Protein AF-A0AAV2S6E8-F1 (afdb_monomer_lite)

Sequence (184 aa):
MNEHASNPDLPPILIYPEGVCVNNTTVMQFKKGAFEIGSVIYPVAIKFDPRFGDAFWWQDAFSHYLVYMMTSWAIVCDVWYLPPMTRLPDESSIDFSSRVKSAIAHQGGMVDVPWDGFLKAKPVKEEWRKQQQSEFAKHLQEEKSSEGEGSEEEKSEEEKNVNTLNESQAIESSKDDLEDKKDK

Organism: Meganyctiphanes norvegica (NCBI:txid48144)

Secondary structure (DSSP, 8-state):
-HHHHT-TTSPPPP--TT-S---TTEEPPPPGGGG-S-SPB--EEEEE-TTT--S---GGGHHHHHHHHHH-S---EEEEEPPPB---TT--HHHHHHHHHHHHHHHHT-EE--S-GGGGTSPPPHHHHHHHHHHHHHHHHHHHHHHHHHHHHHHHHHHHHHHHHHHHHHHHHHHHHHHTTS--

Structure (mmCIF, N/CA/C/O backbone):
data_AF-A0AAV2S6E8-F1
#
_entry.id   AF-A0AAV2S6E8-F1
#
loop_
_atom_site.group_PDB
_atom_site.id
_atom_site.type_symbol
_atom_site.label_atom_id
_atom_site.label_alt_id
_atom_site.label_comp_id
_atom_site.label_asym_id
_atom_site.label_entity_id
_atom_site.label_seq_id
_atom_site.pdbx_PDB_ins_code
_atom_site.Cartn_x
_atom_site.Cartn_y
_atom_site.Cartn_z
_atom_site.occupancy
_atom_site.B_iso_or_equiv
_atom_site.auth_seq_id
_atom_site.auth_comp_id
_atom_site.auth_asym_id
_atom_site.auth_atom_id
_atom_site.pdbx_PDB_model_num
ATOM 1 N N . MET A 1 1 ? -17.656 11.558 2.214 1.00 67.50 1 MET A N 1
ATOM 2 C CA . MET A 1 1 ? -17.284 10.156 1.910 1.00 67.50 1 MET A CA 1
ATOM 3 C C . MET A 1 1 ? -18.192 9.161 2.624 1.00 67.50 1 MET A C 1
ATOM 5 O O . MET A 1 1 ? -18.723 8.308 1.935 1.00 67.50 1 MET A O 1
ATOM 9 N N . ASN A 1 2 ? -18.456 9.304 3.933 1.00 73.12 2 ASN A N 1
ATOM 10 C CA . ASN A 1 2 ? -19.434 8.461 4.650 1.00 73.12 2 ASN A CA 1
ATOM 11 C C . ASN A 1 2 ? -20.823 8.436 3.991 1.00 73.12 2 ASN A C 1
ATOM 13 O O . ASN A 1 2 ? -21.341 7.363 3.727 1.00 73.12 2 ASN A O 1
ATOM 17 N N . GLU A 1 3 ? -21.395 9.597 3.660 1.00 79.50 3 GLU A N 1
ATOM 18 C CA . GLU A 1 3 ? -22.714 9.664 3.003 1.00 79.50 3 GLU A CA 1
ATOM 19 C C . GLU A 1 3 ? -22.742 8.949 1.646 1.00 79.50 3 GLU A C 1
ATOM 21 O O . GLU A 1 3 ? -23.723 8.294 1.313 1.00 79.50 3 GLU A O 1
ATOM 26 N N . HIS A 1 4 ? -21.640 9.021 0.891 1.00 82.25 4 HIS A N 1
ATOM 27 C CA . HIS A 1 4 ? -21.516 8.321 -0.387 1.00 82.25 4 HIS A CA 1
ATOM 28 C C . HIS A 1 4 ? -21.375 6.811 -0.186 1.00 82.25 4 HIS A C 1
ATOM 30 O O . HIS A 1 4 ? -22.017 6.035 -0.877 1.00 82.25 4 HIS A O 1
ATOM 36 N N . ALA A 1 5 ? -20.559 6.393 0.784 1.00 78.44 5 ALA A N 1
ATOM 37 C CA . ALA A 1 5 ? -20.297 4.986 1.076 1.00 78.44 5 ALA A CA 1
ATOM 38 C C . ALA A 1 5 ? -21.511 4.245 1.666 1.00 78.44 5 ALA A C 1
ATOM 40 O O . ALA A 1 5 ? -21.553 3.019 1.603 1.00 78.44 5 ALA A O 1
ATOM 41 N N . SER A 1 6 ? -22.472 4.971 2.244 1.00 80.56 6 SER A N 1
ATOM 42 C CA . SER A 1 6 ? -23.714 4.407 2.786 1.00 80.56 6 SER A CA 1
ATOM 43 C C . SER A 1 6 ? -24.825 4.250 1.745 1.00 80.56 6 SER A C 1
ATOM 45 O O . SER A 1 6 ? -25.814 3.579 2.031 1.00 80.56 6 SER A O 1
ATOM 47 N N . ASN A 1 7 ? -24.705 4.874 0.569 1.00 85.88 7 ASN A N 1
ATOM 48 C CA . ASN A 1 7 ? -25.738 4.817 -0.460 1.00 85.88 7 ASN A CA 1
ATOM 49 C C . ASN A 1 7 ? -25.406 3.729 -1.504 1.00 85.88 7 ASN A C 1
ATOM 51 O O . ASN A 1 7 ? -24.440 3.894 -2.251 1.00 85.88 7 ASN A O 1
ATOM 55 N N . PRO A 1 8 ? -26.191 2.637 -1.588 1.00 83.44 8 PRO A N 1
ATOM 56 C CA . PRO A 1 8 ? -25.939 1.542 -2.526 1.00 83.44 8 PRO A CA 1
ATOM 57 C C . PRO A 1 8 ? -26.198 1.911 -3.995 1.00 83.44 8 PRO A C 1
ATOM 59 O O . PRO A 1 8 ? -25.718 1.206 -4.878 1.00 83.44 8 PRO A O 1
ATOM 62 N N . ASP A 1 9 ? -26.923 3.002 -4.264 1.00 89.19 9 ASP A N 1
ATOM 63 C CA . ASP A 1 9 ? -27.226 3.458 -5.628 1.00 89.19 9 ASP A CA 1
ATOM 64 C C . ASP A 1 9 ? -26.078 4.268 -6.250 1.00 89.19 9 ASP A C 1
ATOM 66 O O . ASP A 1 9 ? -26.092 4.585 -7.443 1.00 89.19 9 ASP A O 1
ATOM 70 N N . LEU A 1 10 ? -25.078 4.637 -5.445 1.00 87.00 10 LEU A N 1
ATOM 71 C CA . LEU A 1 10 ? -23.918 5.386 -5.905 1.00 87.00 10 LEU A CA 1
ATOM 72 C C . LEU A 1 10 ? -22.804 4.445 -6.386 1.00 87.00 10 LEU A C 1
ATOM 74 O O . LEU A 1 10 ? -22.637 3.343 -5.862 1.00 87.00 10 LEU A O 1
ATOM 78 N N . PRO A 1 11 ? -21.992 4.877 -7.367 1.00 88.56 11 PRO A N 1
ATOM 79 C CA . PRO A 1 11 ? -20.896 4.060 -7.865 1.00 88.56 11 PRO A CA 1
ATOM 80 C C . PRO A 1 11 ? -19.834 3.817 -6.778 1.00 88.56 11 PRO A C 1
ATOM 82 O O . PRO A 1 11 ? -19.585 4.704 -5.947 1.00 88.56 11 PRO A O 1
ATOM 85 N N . PRO A 1 12 ? -19.162 2.650 -6.801 1.00 87.06 12 PRO A N 1
ATOM 86 C CA . PRO A 1 12 ? -18.100 2.327 -5.857 1.00 87.06 12 PRO A CA 1
ATOM 87 C C . PRO A 1 12 ? -16.910 3.281 -6.015 1.00 87.06 12 PRO A C 1
ATOM 89 O O . PRO A 1 12 ? -16.566 3.699 -7.121 1.00 87.06 12 PRO A O 1
ATOM 92 N N . ILE A 1 13 ? -16.260 3.611 -4.898 1.00 88.50 13 ILE A N 1
ATOM 93 C CA . ILE A 1 13 ? -15.087 4.490 -4.875 1.00 88.50 13 ILE A CA 1
ATOM 94 C C . ILE A 1 13 ? -13.818 3.636 -4.856 1.00 88.50 13 ILE A C 1
ATOM 96 O O . ILE A 1 13 ? -13.656 2.782 -3.986 1.00 88.50 13 ILE A O 1
ATOM 100 N N . LEU A 1 14 ? -12.890 3.921 -5.770 1.00 90.56 14 LEU A N 1
ATOM 101 C CA . LEU A 1 14 ? -11.524 3.406 -5.723 1.00 90.56 14 LEU A CA 1
ATOM 102 C C . LEU A 1 14 ? -10.626 4.399 -4.979 1.00 90.56 14 LEU A C 1
ATOM 104 O O . LEU A 1 14 ? -10.563 5.575 -5.338 1.00 90.56 14 LEU A O 1
ATOM 108 N N . ILE A 1 15 ? -9.922 3.922 -3.954 1.00 90.75 15 ILE A N 1
ATOM 109 C CA . ILE A 1 15 ? -8.984 4.728 -3.170 1.00 90.75 15 ILE A CA 1
ATOM 110 C C . ILE A 1 15 ? -7.608 4.074 -3.120 1.00 90.75 15 ILE A C 1
ATOM 112 O O . ILE A 1 15 ? -7.493 2.856 -3.016 1.00 90.75 15 ILE A O 1
ATOM 116 N N . TYR A 1 16 ? -6.568 4.907 -3.128 1.00 91.06 16 TYR A N 1
ATOM 117 C CA . TYR A 1 16 ? -5.188 4.500 -2.874 1.00 91.06 16 TYR A CA 1
ATOM 118 C C . TYR A 1 16 ? -4.787 5.006 -1.484 1.00 91.06 16 TYR A C 1
ATOM 120 O O . TYR A 1 16 ? -4.364 6.158 -1.356 1.00 91.06 16 TYR A O 1
ATOM 128 N N . PRO A 1 17 ? -4.951 4.191 -0.425 1.00 90.06 17 PRO A N 1
ATOM 129 C CA . PRO A 1 17 ? -4.777 4.648 0.955 1.00 90.06 17 PRO A CA 1
ATOM 130 C C . PRO A 1 17 ? -3.333 5.028 1.300 1.00 90.06 17 PRO A C 1
ATOM 132 O O . PRO A 1 17 ? -3.100 5.706 2.297 1.00 90.06 17 PRO A O 1
ATOM 135 N N . GLU A 1 18 ? -2.368 4.603 0.489 1.00 87.06 18 GLU A N 1
ATOM 136 C CA . GLU A 1 18 ? -0.962 4.981 0.605 1.00 87.06 18 GLU A CA 1
ATOM 137 C C . GLU A 1 18 ? -0.717 6.458 0.245 1.00 87.06 18 GLU A C 1
ATOM 139 O O . GLU A 1 18 ? 0.100 7.141 0.863 1.00 87.06 18 GLU A O 1
ATOM 144 N N . GLY A 1 19 ? -1.456 6.973 -0.745 1.00 81.50 19 GLY A N 1
ATOM 145 C CA . GLY A 1 19 ? -1.333 8.349 -1.233 1.00 81.50 19 GLY A CA 1
ATOM 146 C C . GLY A 1 19 ? -0.046 8.652 -2.011 1.00 81.50 19 GLY A C 1
ATOM 147 O O . GLY A 1 19 ? 0.177 9.804 -2.381 1.00 81.50 19 GLY A O 1
ATOM 148 N N . VAL A 1 20 ? 0.795 7.650 -2.274 1.00 80.62 20 VAL A N 1
ATOM 149 C CA . VAL A 1 20 ? 1.995 7.765 -3.106 1.00 80.62 20 VAL A CA 1
ATOM 150 C C . VAL A 1 20 ? 2.146 6.529 -3.988 1.00 80.62 20 VAL A C 1
ATOM 152 O O . VAL A 1 20 ? 1.673 5.454 -3.640 1.00 80.62 20 VAL A O 1
ATOM 155 N N . CYS A 1 21 ? 2.830 6.676 -5.121 1.00 78.44 21 CYS A N 1
ATOM 156 C CA . CYS A 1 21 ? 3.315 5.530 -5.885 1.00 78.44 21 CYS A CA 1
ATOM 157 C C . CYS A 1 21 ? 4.675 5.119 -5.319 1.00 78.44 21 CYS A C 1
ATOM 159 O O . CYS A 1 21 ? 5.568 5.968 -5.180 1.00 78.44 21 CYS A O 1
ATOM 161 N N . VAL A 1 22 ? 4.828 3.849 -4.974 1.00 78.25 22 VAL A N 1
ATOM 162 C CA . VAL A 1 22 ? 6.088 3.250 -4.523 1.00 78.25 22 VAL A CA 1
ATOM 163 C C . VAL A 1 22 ? 6.495 2.130 -5.458 1.00 78.25 22 VAL A C 1
ATOM 165 O O . VAL A 1 22 ? 5.773 1.786 -6.389 1.00 78.25 22 VAL A O 1
ATOM 168 N N . ASN A 1 23 ? 7.695 1.612 -5.241 1.00 75.12 23 ASN A N 1
ATOM 169 C CA . ASN A 1 23 ? 8.175 0.458 -5.972 1.00 75.12 23 ASN A CA 1
ATOM 170 C C . ASN A 1 23 ? 7.324 -0.787 -5.657 1.00 75.12 23 ASN A C 1
ATOM 172 O O . ASN A 1 23 ? 6.791 -0.942 -4.561 1.00 75.12 23 ASN A O 1
ATOM 176 N N . ASN A 1 24 ? 7.25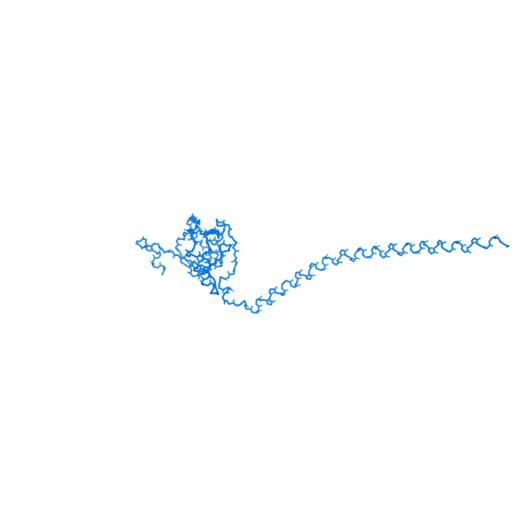6 -1.729 -6.597 1.00 82.94 24 ASN A N 1
ATOM 177 C CA . ASN A 1 24 ? 6.462 -2.964 -6.468 1.00 82.94 24 ASN A CA 1
ATOM 178 C C . ASN A 1 24 ? 7.071 -4.015 -5.522 1.00 82.94 24 ASN A C 1
ATOM 180 O O . ASN A 1 24 ? 6.873 -5.218 -5.702 1.00 82.94 24 ASN A O 1
ATOM 184 N N . THR A 1 25 ? 7.870 -3.582 -4.549 1.00 85.81 25 THR A N 1
ATOM 185 C CA . THR A 1 25 ? 8.568 -4.460 -3.603 1.00 85.81 25 THR A CA 1
ATOM 186 C C . THR A 1 25 ? 8.044 -4.308 -2.182 1.00 85.81 25 THR A C 1
ATOM 188 O O . THR A 1 25 ? 8.155 -5.248 -1.393 1.00 85.81 25 THR A O 1
ATOM 191 N N . THR A 1 26 ? 7.455 -3.158 -1.847 1.00 88.25 26 THR A N 1
ATOM 192 C CA . THR A 1 26 ? 7.039 -2.830 -0.481 1.00 88.25 26 THR A CA 1
ATOM 193 C C . THR A 1 26 ? 5.682 -2.137 -0.458 1.00 88.25 26 THR A C 1
ATOM 195 O O . THR A 1 26 ? 5.339 -1.406 -1.382 1.00 88.25 26 THR A O 1
ATOM 198 N N . VAL A 1 27 ? 4.912 -2.357 0.610 1.00 89.69 27 VAL A N 1
ATOM 199 C CA . VAL A 1 27 ? 3.642 -1.661 0.861 1.00 89.69 27 VAL A CA 1
ATOM 200 C C . VAL A 1 27 ? 3.840 -0.705 2.029 1.00 89.69 27 VAL A C 1
ATOM 202 O O . VAL A 1 27 ? 4.113 -1.143 3.152 1.00 89.69 27 VAL A O 1
ATOM 205 N N . MET A 1 28 ? 3.693 0.599 1.787 1.00 90.25 28 MET A N 1
ATOM 206 C CA . MET A 1 28 ? 3.878 1.612 2.832 1.00 90.25 28 MET A CA 1
ATOM 207 C C . MET A 1 28 ? 2.687 1.692 3.779 1.00 90.25 28 MET A C 1
ATOM 209 O O . MET A 1 28 ? 1.608 1.145 3.539 1.00 90.25 28 MET A O 1
ATOM 213 N N . GLN A 1 29 ? 2.879 2.397 4.891 1.00 90.19 29 GLN A N 1
ATOM 214 C CA . GLN A 1 29 ? 1.815 2.651 5.846 1.00 90.19 29 GLN A CA 1
ATOM 215 C C . GLN A 1 29 ? 0.621 3.362 5.193 1.00 90.19 29 GLN A C 1
ATOM 217 O O . GLN A 1 29 ? 0.748 4.415 4.566 1.00 90.19 29 GLN A O 1
ATOM 222 N N . PHE A 1 30 ? -0.568 2.803 5.402 1.00 91.88 30 PHE A N 1
ATOM 223 C CA . PHE A 1 30 ? -1.811 3.404 4.949 1.00 91.88 30 PHE A CA 1
ATOM 224 C C . PHE A 1 30 ? -2.204 4.611 5.799 1.00 91.88 30 PHE A C 1
ATOM 226 O O . PHE A 1 30 ? -2.035 4.638 7.020 1.00 91.88 30 PHE A O 1
ATOM 233 N N . LYS A 1 31 ? -2.782 5.624 5.152 1.00 88.56 31 LYS A N 1
ATOM 234 C CA . LYS A 1 31 ? -3.301 6.807 5.836 1.00 88.56 31 LYS A CA 1
ATOM 235 C C . LYS A 1 31 ? -4.606 6.456 6.552 1.00 88.56 31 LYS A C 1
ATOM 237 O O . LYS A 1 31 ? -5.578 6.036 5.927 1.00 88.56 31 LYS A O 1
ATOM 242 N N . LYS A 1 32 ? -4.645 6.712 7.865 1.00 85.88 32 LYS A N 1
ATOM 243 C CA . LYS A 1 32 ? -5.784 6.422 8.759 1.00 85.88 32 LYS A CA 1
ATOM 244 C C . LYS A 1 32 ? -7.132 6.905 8.212 1.00 85.88 32 LYS A C 1
ATOM 246 O O . LYS A 1 32 ? -8.117 6.185 8.322 1.00 85.88 32 LYS A O 1
ATOM 251 N N . GLY A 1 33 ? -7.169 8.089 7.592 1.00 84.94 33 GLY A N 1
ATOM 252 C CA . GLY A 1 33 ? -8.410 8.710 7.110 1.00 84.94 33 GLY A CA 1
ATOM 253 C C . GLY A 1 33 ? -9.201 7.865 6.103 1.00 84.94 33 GLY A C 1
ATOM 254 O O . GLY A 1 33 ? -10.419 7.986 6.042 1.00 84.94 33 GLY A O 1
ATOM 255 N N . ALA A 1 34 ? -8.545 6.962 5.365 1.00 84.12 34 ALA A N 1
ATOM 256 C CA . ALA A 1 34 ? -9.219 6.041 4.447 1.00 84.12 34 ALA A CA 1
ATOM 257 C C . ALA A 1 34 ? -10.032 4.942 5.167 1.00 84.12 34 ALA A C 1
ATOM 259 O O . ALA A 1 34 ? -10.982 4.415 4.597 1.00 84.12 34 ALA A O 1
ATOM 260 N N . PHE A 1 35 ? -9.680 4.619 6.417 1.00 88.88 35 PHE A N 1
ATOM 261 C CA . PHE A 1 35 ? -10.214 3.493 7.199 1.00 88.88 35 PHE A CA 1
ATOM 262 C C . PHE A 1 35 ? -11.069 3.933 8.401 1.00 88.88 35 PHE A C 1
ATOM 264 O O . PHE A 1 35 ? -11.467 3.116 9.231 1.00 88.88 35 PHE A O 1
ATOM 271 N N . GLU A 1 36 ? -11.354 5.231 8.531 1.00 86.12 36 GLU A N 1
ATOM 272 C CA . GLU A 1 36 ? -12.301 5.747 9.535 1.00 86.12 36 GLU A CA 1
ATOM 273 C C . GLU A 1 36 ? -13.764 5.533 9.121 1.00 86.12 36 GLU A C 1
ATOM 275 O O . GLU A 1 36 ? -14.669 5.554 9.954 1.00 86.12 36 GLU A O 1
ATOM 280 N N . ILE A 1 37 ? -13.997 5.279 7.835 1.00 80.94 37 ILE A N 1
ATOM 281 C CA . ILE A 1 37 ? -15.316 5.017 7.268 1.00 80.94 37 ILE A CA 1
ATOM 282 C C . ILE A 1 37 ? -15.698 3.581 7.631 1.00 80.94 37 ILE A C 1
ATOM 284 O O . ILE A 1 37 ? -15.046 2.635 7.200 1.00 80.94 37 ILE A O 1
ATOM 288 N N . GLY A 1 38 ? -16.762 3.401 8.414 1.00 76.38 38 GLY A N 1
ATOM 289 C CA . GLY A 1 38 ? -17.265 2.086 8.839 1.00 76.38 38 GLY A CA 1
ATOM 290 C C . GLY A 1 38 ? -17.937 1.261 7.732 1.00 76.38 38 GLY A C 1
ATOM 291 O O . GLY A 1 38 ? -18.850 0.498 8.029 1.00 76.38 38 GLY A O 1
ATOM 292 N N . SER A 1 39 ? -17.539 1.449 6.472 1.00 84.06 39 SER A N 1
ATOM 293 C CA . SER A 1 39 ? -18.072 0.718 5.319 1.00 84.06 39 SER A CA 1
ATOM 294 C C . SER A 1 39 ? -17.249 -0.544 5.029 1.00 84.06 39 SER A C 1
ATOM 296 O O . SER A 1 39 ? -16.160 -0.742 5.572 1.00 84.06 39 SER A O 1
ATOM 298 N N . VAL A 1 40 ? -17.789 -1.416 4.179 1.00 89.88 40 VAL A N 1
ATOM 299 C CA . VAL A 1 40 ? -17.119 -2.638 3.724 1.00 89.88 40 VAL A CA 1
ATOM 300 C C . VAL A 1 40 ? -16.021 -2.259 2.733 1.00 89.88 40 VAL A C 1
ATOM 302 O O . VAL A 1 40 ? -16.288 -1.600 1.729 1.00 89.88 40 VAL A O 1
ATOM 305 N N . ILE A 1 41 ? -14.788 -2.693 2.993 1.00 91.75 41 ILE A N 1
ATOM 306 C CA . ILE A 1 41 ? -13.649 -2.455 2.104 1.00 91.75 41 ILE A CA 1
ATOM 307 C C . ILE A 1 41 ? -13.359 -3.728 1.319 1.00 91.75 41 ILE A C 1
ATOM 309 O O . ILE A 1 41 ? -13.300 -4.814 1.890 1.00 91.75 41 ILE A O 1
ATOM 313 N N . TYR A 1 42 ? -13.137 -3.583 0.016 1.00 92.75 42 TYR A N 1
ATOM 314 C CA . TYR A 1 42 ? -12.697 -4.659 -0.868 1.00 92.75 42 TYR A CA 1
ATOM 315 C C . TYR A 1 42 ? -11.216 -4.444 -1.186 1.00 92.75 42 TYR A C 1
ATOM 317 O O . TYR A 1 42 ? -10.898 -3.565 -1.992 1.00 92.75 42 TYR A O 1
ATOM 325 N N . PRO A 1 43 ? -10.293 -5.172 -0.533 1.00 94.50 43 PRO A N 1
ATOM 326 C CA . PRO A 1 43 ? -8.874 -5.000 -0.785 1.00 94.50 43 PRO A CA 1
ATOM 327 C C . PRO A 1 43 ? -8.526 -5.535 -2.176 1.00 94.50 43 PRO A C 1
ATOM 329 O O . PRO A 1 43 ? -8.973 -6.612 -2.575 1.00 94.50 43 PRO A O 1
ATOM 332 N N . VAL A 1 44 ? -7.699 -4.791 -2.902 1.00 94.12 44 VAL A N 1
ATOM 333 C CA . VAL A 1 44 ? -7.166 -5.212 -4.198 1.00 94.12 44 VAL A CA 1
ATOM 334 C C . VAL A 1 44 ? -5.653 -5.121 -4.123 1.00 94.12 44 VAL A C 1
ATOM 336 O O . VAL A 1 44 ? -5.110 -4.056 -3.829 1.00 94.12 44 VAL A O 1
ATOM 339 N N . ALA A 1 45 ? -4.975 -6.239 -4.364 1.00 93.56 45 ALA A N 1
ATOM 340 C CA . ALA A 1 45 ? -3.530 -6.250 -4.524 1.00 93.56 45 ALA A CA 1
ATOM 341 C C . ALA A 1 45 ? -3.202 -6.075 -6.007 1.00 93.56 45 ALA A C 1
ATOM 343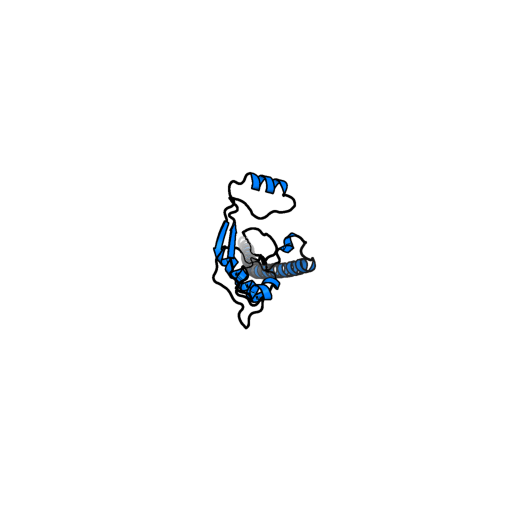 O O . ALA A 1 45 ? -3.765 -6.767 -6.853 1.00 93.56 45 ALA A O 1
ATOM 344 N N . ILE A 1 46 ? -2.305 -5.143 -6.314 1.00 91.94 46 ILE A N 1
ATOM 345 C CA . ILE A 1 46 ? -1.836 -4.876 -7.674 1.00 91.94 46 ILE A CA 1
ATOM 346 C C . ILE A 1 46 ? -0.318 -4.972 -7.646 1.00 91.94 46 ILE A C 1
ATOM 348 O O . ILE A 1 46 ? 0.320 -4.331 -6.811 1.00 91.94 46 ILE A O 1
ATOM 352 N N . LYS A 1 47 ? 0.257 -5.762 -8.549 1.00 90.88 47 LYS A N 1
ATOM 353 C CA . LYS A 1 47 ? 1.706 -5.879 -8.715 1.00 90.88 47 LYS A CA 1
ATOM 354 C C . LYS A 1 47 ? 2.062 -5.710 -10.178 1.00 90.88 47 LYS A C 1
ATOM 356 O O . LYS A 1 47 ? 1.546 -6.437 -11.019 1.00 90.88 47 LYS A O 1
ATOM 361 N N . PHE A 1 48 ? 2.953 -4.774 -10.482 1.00 89.94 48 PHE A N 1
ATOM 362 C CA . PHE A 1 48 ? 3.478 -4.642 -11.839 1.00 89.94 48 PHE A CA 1
ATOM 363 C C . PHE A 1 48 ? 4.761 -5.451 -11.994 1.00 89.94 48 PHE A C 1
ATOM 365 O O . PHE A 1 48 ? 5.589 -5.513 -11.078 1.00 89.94 48 PHE A O 1
ATOM 372 N N . ASP A 1 49 ? 4.922 -6.063 -13.163 1.00 87.88 49 ASP A N 1
ATOM 373 C CA . ASP A 1 49 ? 6.143 -6.773 -13.517 1.00 87.88 49 ASP A CA 1
ATOM 374 C C . ASP A 1 49 ? 7.207 -5.767 -13.998 1.00 87.88 49 ASP A C 1
ATOM 376 O O . ASP A 1 49 ? 7.056 -5.179 -15.078 1.00 87.88 49 ASP A O 1
ATOM 380 N N . PRO A 1 50 ? 8.312 -5.584 -13.247 1.00 82.94 50 PRO A N 1
ATOM 381 C CA . PRO A 1 50 ? 9.333 -4.589 -13.569 1.00 82.94 50 PRO A CA 1
ATOM 382 C C . PRO A 1 50 ? 10.050 -4.860 -14.900 1.00 82.94 50 PRO A C 1
ATOM 384 O O . PRO A 1 50 ? 10.735 -3.978 -15.409 1.00 82.94 50 PRO A O 1
ATOM 387 N N . ARG A 1 51 ? 9.908 -6.059 -15.486 1.00 83.50 51 ARG A N 1
ATOM 388 C CA . ARG A 1 51 ? 10.482 -6.391 -16.800 1.00 83.50 51 ARG A CA 1
ATOM 389 C C . ARG A 1 51 ? 9.777 -5.673 -17.950 1.00 83.50 51 ARG A C 1
ATOM 391 O O . ARG A 1 51 ? 10.406 -5.421 -18.973 1.00 83.50 51 ARG A O 1
ATOM 398 N N . PHE A 1 52 ? 8.487 -5.383 -17.791 1.00 80.31 52 PHE A N 1
ATOM 399 C CA . PHE A 1 52 ? 7.639 -4.765 -18.816 1.00 80.31 52 PHE A CA 1
ATOM 400 C C . PHE A 1 52 ? 7.433 -3.267 -18.561 1.00 80.31 52 PHE A C 1
ATOM 402 O O . PHE A 1 52 ? 7.219 -2.486 -19.484 1.00 80.31 52 PHE A O 1
ATOM 409 N N . GLY A 1 53 ? 7.572 -2.840 -17.312 1.00 76.06 53 GLY A N 1
ATOM 410 C CA . GLY A 1 53 ? 7.664 -1.434 -16.965 1.00 76.06 53 GLY A CA 1
ATOM 411 C C . GLY A 1 53 ? 7.552 -1.234 -15.464 1.00 76.06 53 GLY A C 1
ATOM 412 O O . GLY A 1 53 ? 6.798 -1.939 -14.795 1.00 76.06 53 GLY A O 1
ATOM 413 N N . ASP A 1 54 ? 8.289 -0.265 -14.931 1.00 74.31 54 ASP A N 1
ATOM 414 C CA . ASP A 1 54 ? 8.081 0.196 -13.563 1.00 74.31 54 ASP A CA 1
ATOM 415 C C . ASP A 1 54 ? 7.055 1.337 -13.569 1.00 74.31 54 ASP A C 1
ATOM 417 O O . ASP A 1 54 ? 7.196 2.302 -14.319 1.00 74.31 54 ASP A O 1
ATOM 421 N N . ALA A 1 55 ? 6.013 1.221 -12.745 1.00 70.88 55 ALA A N 1
ATOM 422 C CA . ALA A 1 55 ? 4.997 2.259 -12.566 1.00 70.88 55 ALA A CA 1
ATOM 423 C C . ALA A 1 55 ? 5.491 3.412 -11.668 1.00 70.88 55 ALA A C 1
ATOM 425 O O . ALA A 1 55 ? 4.792 4.410 -11.475 1.00 70.88 55 ALA A O 1
ATOM 426 N N . PHE A 1 56 ? 6.688 3.279 -11.095 1.00 75.88 56 PHE A N 1
ATOM 427 C CA . PHE A 1 56 ? 7.312 4.270 -10.237 1.00 75.88 56 PHE A CA 1
ATOM 428 C C . PHE A 1 56 ? 8.217 5.229 -11.029 1.00 75.88 56 PHE A C 1
ATOM 430 O O . PHE A 1 56 ? 9.129 4.808 -11.737 1.00 75.88 56 PHE A O 1
ATOM 437 N N . TRP A 1 57 ? 8.022 6.541 -10.849 1.00 70.69 57 TRP A N 1
ATOM 438 C CA . TRP A 1 57 ? 8.918 7.574 -11.379 1.00 70.69 57 TRP A CA 1
ATOM 439 C C . TRP A 1 57 ? 9.451 8.485 -10.265 1.00 70.69 57 TRP A C 1
ATOM 441 O O . TRP A 1 57 ? 8.727 8.887 -9.348 1.00 70.69 57 TRP A O 1
ATOM 451 N N . TRP A 1 58 ? 10.731 8.848 -10.370 1.00 69.25 58 TRP A N 1
ATOM 452 C CA . TRP A 1 58 ? 11.386 9.848 -9.526 1.00 69.25 58 TRP A CA 1
ATOM 453 C C . TRP A 1 58 ? 11.742 11.091 -10.354 1.00 69.25 58 TRP A C 1
ATOM 455 O O . TRP A 1 58 ? 12.072 10.982 -11.535 1.00 69.25 58 TRP A O 1
ATOM 465 N N . GLN A 1 59 ? 11.651 12.274 -9.739 1.00 61.69 59 GLN A N 1
ATOM 466 C CA . GLN A 1 59 ? 11.638 13.582 -10.415 1.00 61.69 59 GLN A CA 1
ATOM 467 C C . GLN A 1 59 ? 12.849 13.829 -11.335 1.00 61.69 59 GLN A C 1
ATOM 469 O O . GLN A 1 59 ? 12.689 14.397 -12.412 1.00 61.69 59 GLN A O 1
ATOM 474 N N . ASP A 1 60 ? 14.034 13.342 -10.966 1.00 66.31 60 ASP A N 1
ATOM 475 C CA . ASP A 1 60 ? 15.277 13.616 -11.704 1.00 66.31 60 ASP A CA 1
ATOM 476 C C . ASP A 1 60 ? 15.422 12.829 -13.021 1.00 66.31 60 ASP A C 1
ATOM 478 O O . ASP A 1 60 ? 16.326 13.101 -13.809 1.00 66.31 60 ASP A O 1
ATOM 482 N N . ALA A 1 61 ? 14.535 11.866 -13.293 1.00 70.31 61 ALA A N 1
ATOM 483 C CA . ALA A 1 61 ? 14.634 10.966 -14.444 1.00 70.31 61 ALA A CA 1
ATOM 484 C C . ALA A 1 61 ? 13.414 11.019 -15.380 1.00 70.31 61 ALA A C 1
ATOM 486 O O . ALA A 1 61 ? 13.183 10.078 -16.138 1.00 70.31 61 ALA A O 1
ATOM 487 N N . PHE A 1 62 ? 12.624 12.099 -15.359 1.00 80.88 62 PHE A N 1
ATOM 488 C CA . PHE A 1 62 ? 11.354 12.156 -16.097 1.00 80.88 62 PHE A CA 1
ATOM 489 C C . PHE A 1 62 ? 11.499 11.934 -17.612 1.00 80.88 62 PHE A C 1
ATOM 491 O O . PHE A 1 62 ? 10.704 11.210 -18.204 1.00 80.88 62 PHE A O 1
ATOM 498 N N . SER A 1 63 ? 12.531 12.494 -18.250 1.00 84.25 63 SER A N 1
ATOM 499 C CA . SER A 1 63 ? 12.779 12.294 -19.687 1.00 84.25 63 SER A CA 1
ATOM 500 C C . SER A 1 63 ? 13.144 10.844 -20.020 1.00 84.25 63 SER A C 1
ATOM 502 O O . SER A 1 63 ? 12.633 10.290 -20.990 1.00 84.25 63 SER A O 1
ATOM 504 N N . HIS A 1 64 ? 13.981 10.209 -19.197 1.00 81.44 64 HIS A N 1
ATOM 505 C CA . HIS A 1 64 ? 14.346 8.802 -19.350 1.00 81.44 64 HIS A CA 1
ATOM 506 C C . HIS A 1 64 ? 13.140 7.885 -19.114 1.00 81.44 64 HIS A C 1
ATOM 508 O O . HIS A 1 64 ? 12.903 6.964 -19.889 1.00 81.44 64 HIS A O 1
ATOM 514 N N . TYR A 1 65 ? 12.336 8.190 -18.093 1.00 81.75 65 TYR A N 1
ATOM 515 C CA . TYR A 1 65 ? 11.076 7.507 -17.814 1.00 81.75 65 TYR A CA 1
ATOM 516 C C . TYR A 1 65 ? 10.091 7.621 -18.986 1.00 81.75 65 TYR A C 1
ATOM 518 O O . TYR A 1 65 ? 9.511 6.620 -19.393 1.00 81.75 65 TYR A O 1
ATOM 526 N N . LEU A 1 66 ? 9.946 8.808 -19.587 1.00 85.06 66 LEU A N 1
ATOM 527 C CA . LEU A 1 66 ? 9.103 9.007 -20.769 1.00 85.06 66 LEU A CA 1
ATOM 528 C C . LEU A 1 66 ? 9.579 8.186 -21.965 1.00 85.06 66 LEU A C 1
ATOM 530 O O . LEU A 1 66 ? 8.762 7.542 -22.615 1.00 85.06 66 LEU A O 1
ATOM 534 N N . VAL A 1 67 ? 10.882 8.192 -22.262 1.00 85.06 67 VAL A N 1
ATOM 535 C CA . VAL A 1 67 ? 11.432 7.370 -23.350 1.00 85.06 67 VAL A CA 1
ATOM 536 C C . VAL A 1 67 ? 11.169 5.894 -23.070 1.00 85.06 67 VAL A C 1
ATOM 538 O O . VAL A 1 67 ? 10.670 5.2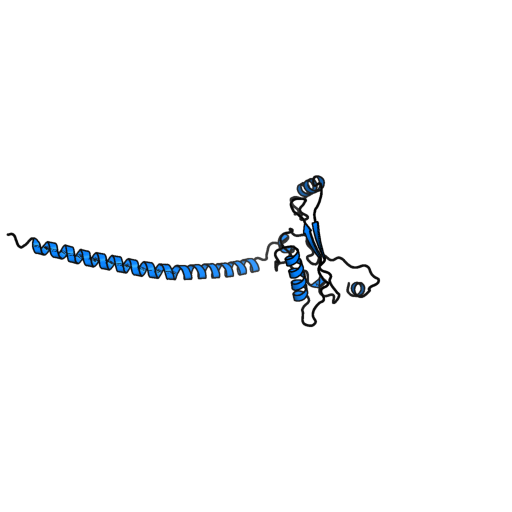11 -23.954 1.00 85.06 67 VAL A O 1
ATOM 541 N N . TYR A 1 68 ? 11.407 5.430 -21.842 1.00 81.25 68 TYR A N 1
ATOM 542 C CA . TYR A 1 68 ? 11.153 4.052 -21.423 1.00 81.25 68 TYR A CA 1
ATOM 543 C C . TYR A 1 68 ? 9.671 3.654 -21.532 1.00 81.25 68 TYR A C 1
ATOM 545 O O . TYR A 1 68 ? 9.358 2.563 -21.995 1.00 81.25 68 TYR A O 1
ATOM 553 N N . MET A 1 69 ? 8.743 4.551 -21.185 1.00 82.31 69 MET A N 1
ATOM 554 C CA . MET A 1 69 ? 7.307 4.333 -21.379 1.00 82.31 69 MET A CA 1
ATOM 555 C C . MET A 1 69 ? 6.901 4.315 -22.856 1.00 82.31 69 MET A C 1
ATOM 557 O O . MET A 1 69 ? 6.082 3.491 -23.245 1.00 82.31 69 MET A O 1
ATOM 561 N N . MET A 1 70 ? 7.454 5.209 -23.682 1.00 86.25 70 MET A N 1
ATOM 562 C CA . MET A 1 70 ? 7.145 5.267 -25.116 1.00 86.25 70 MET A CA 1
ATOM 563 C C . MET A 1 70 ? 7.730 4.084 -25.895 1.00 86.25 70 MET A C 1
ATOM 565 O O . MET A 1 70 ? 7.179 3.708 -26.927 1.00 86.25 70 MET A O 1
ATOM 569 N N . THR A 1 71 ? 8.848 3.517 -25.434 1.00 85.00 71 THR A N 1
ATOM 570 C CA . THR A 1 71 ? 9.482 2.343 -26.049 1.00 85.00 71 THR A CA 1
ATOM 571 C C . THR A 1 71 ? 9.029 1.023 -25.432 1.00 85.00 71 THR A C 1
ATOM 573 O O . THR A 1 71 ? 9.312 -0.030 -26.006 1.00 85.00 71 THR A O 1
ATOM 576 N N . SER A 1 72 ? 8.319 1.050 -24.300 1.00 82.81 72 SER A N 1
ATOM 577 C CA . SER A 1 72 ? 7.724 -0.154 -23.731 1.00 82.81 72 SER A CA 1
ATOM 578 C C . SER A 1 72 ? 6.506 -0.590 -24.545 1.00 82.81 72 SER A C 1
ATOM 580 O O . SER A 1 72 ? 5.584 0.180 -24.808 1.00 82.81 72 SER A O 1
ATOM 582 N N . TRP A 1 73 ? 6.504 -1.857 -24.953 1.00 83.19 73 TRP A N 1
ATOM 583 C CA . TRP A 1 73 ? 5.427 -2.449 -25.746 1.00 83.19 73 TRP A CA 1
ATOM 584 C C . TRP A 1 73 ? 4.181 -2.776 -24.907 1.00 83.19 73 TRP A C 1
ATOM 586 O O . TRP A 1 73 ? 3.064 -2.763 -25.425 1.00 83.19 73 TRP A O 1
ATOM 596 N N . ALA A 1 74 ? 4.345 -3.064 -23.616 1.00 87.25 74 ALA A N 1
ATOM 597 C CA . ALA A 1 74 ? 3.245 -3.417 -22.729 1.00 87.25 74 ALA A CA 1
ATOM 598 C C . ALA A 1 74 ? 3.616 -3.141 -21.273 1.00 87.25 74 ALA A C 1
ATOM 600 O O . ALA A 1 74 ? 4.770 -3.284 -20.894 1.00 87.25 74 ALA A O 1
ATOM 601 N N . ILE A 1 75 ? 2.618 -2.830 -20.446 1.00 85.88 75 ILE A N 1
ATOM 602 C CA . ILE A 1 75 ? 2.740 -2.838 -18.986 1.00 85.88 75 ILE A CA 1
ATOM 603 C C . ILE A 1 75 ? 1.905 -4.011 -18.489 1.00 85.88 75 ILE A C 1
ATOM 605 O O . ILE A 1 75 ? 0.694 -4.050 -18.708 1.00 85.88 75 ILE A O 1
ATOM 609 N N . VAL A 1 76 ? 2.558 -4.977 -17.848 1.00 89.12 76 VAL A N 1
ATOM 610 C CA . VAL A 1 76 ? 1.897 -6.162 -17.294 1.00 89.12 76 VAL A CA 1
ATOM 611 C C . VAL A 1 76 ? 1.665 -5.927 -15.807 1.00 89.12 76 VAL A C 1
ATOM 613 O O . VAL A 1 76 ? 2.616 -5.670 -15.065 1.00 89.12 76 VAL A O 1
ATOM 616 N N . CYS A 1 77 ? 0.404 -6.004 -15.377 1.00 91.38 77 CYS A N 1
ATOM 617 C CA . CYS A 1 77 ? 0.048 -5.981 -13.965 1.00 91.38 77 CYS A CA 1
ATOM 618 C C . CYS A 1 77 ? -0.799 -7.193 -13.589 1.00 91.38 77 CYS A C 1
ATOM 620 O O . CYS A 1 77 ? -1.788 -7.510 -14.254 1.00 91.38 77 CYS A O 1
ATOM 622 N N . ASP A 1 78 ? -0.436 -7.813 -12.477 1.00 92.31 78 ASP A N 1
ATOM 623 C CA . ASP A 1 78 ? -1.230 -8.837 -11.827 1.00 92.31 78 ASP A CA 1
ATOM 624 C C . ASP A 1 78 ? -2.154 -8.167 -10.807 1.00 92.31 78 ASP A C 1
ATOM 626 O O . ASP A 1 78 ? -1.713 -7.374 -9.968 1.00 92.31 78 ASP A O 1
ATOM 630 N N . VAL A 1 79 ? -3.451 -8.465 -10.903 1.00 94.19 79 VAL A N 1
ATOM 631 C CA . VAL A 1 79 ? -4.491 -7.896 -10.039 1.00 94.19 79 VAL A CA 1
ATOM 632 C C . VAL A 1 79 ? -5.198 -9.023 -9.303 1.00 94.19 79 VAL A C 1
ATOM 634 O O . VAL A 1 79 ? -5.778 -9.915 -9.923 1.00 94.19 79 VAL A O 1
ATOM 637 N N . TRP A 1 80 ? -5.195 -8.956 -7.975 1.00 95.31 80 TRP A N 1
ATOM 638 C CA . TRP A 1 80 ? -5.906 -9.894 -7.114 1.00 95.31 80 TRP A CA 1
ATOM 639 C C . TRP A 1 80 ? -7.001 -9.174 -6.342 1.00 95.31 80 TRP A C 1
ATOM 641 O O . TRP A 1 80 ? -6.738 -8.224 -5.604 1.00 95.31 80 TRP A O 1
ATOM 651 N N . TYR A 1 81 ? -8.226 -9.675 -6.472 1.00 95.00 81 TYR A N 1
ATOM 652 C CA . TYR A 1 81 ? -9.358 -9.263 -5.652 1.00 95.00 81 TYR A CA 1
ATOM 653 C C . TYR A 1 81 ? -9.397 -10.116 -4.387 1.00 95.00 81 TYR A C 1
ATOM 655 O O . TYR A 1 81 ? -9.491 -11.342 -4.471 1.00 95.00 81 TYR A O 1
ATOM 663 N N . LEU A 1 82 ? -9.309 -9.480 -3.221 1.00 95.12 82 LEU A N 1
ATOM 664 C CA . LEU A 1 82 ? -9.381 -10.170 -1.939 1.00 95.12 82 LEU A CA 1
ATOM 665 C C . LEU A 1 82 ? -10.818 -10.142 -1.390 1.00 95.12 82 LEU A C 1
ATOM 667 O O . LEU A 1 82 ? -11.622 -9.291 -1.783 1.00 95.12 82 LEU A O 1
ATOM 671 N N . PRO A 1 83 ? -11.152 -11.057 -0.460 1.00 95.19 83 PRO A N 1
ATOM 672 C CA . PRO A 1 83 ? -12.440 -11.047 0.219 1.00 95.19 83 PRO A CA 1
ATOM 673 C C . PRO A 1 83 ? -12.726 -9.712 0.925 1.00 95.19 83 PRO A C 1
ATOM 675 O O . PRO A 1 83 ? -11.791 -9.058 1.403 1.00 95.19 83 PRO A O 1
ATOM 678 N N . PRO A 1 84 ? -14.008 -9.318 1.039 1.00 93.94 84 PRO A N 1
ATOM 679 C CA . PRO A 1 84 ? -14.393 -8.102 1.742 1.00 93.94 84 PRO A CA 1
ATOM 680 C C . PRO A 1 84 ? -13.926 -8.130 3.196 1.00 93.94 84 PRO A C 1
ATOM 682 O O . PRO A 1 84 ? -14.037 -9.142 3.889 1.00 93.94 84 PRO A O 1
ATOM 685 N N . MET A 1 85 ? -13.446 -6.987 3.670 1.00 93.62 85 MET A N 1
ATOM 686 C CA . MET A 1 85 ? -13.020 -6.783 5.044 1.00 93.62 85 MET A CA 1
ATOM 687 C C . MET A 1 85 ? -13.836 -5.666 5.686 1.00 93.62 85 MET A C 1
ATOM 689 O O . MET A 1 85 ? -13.972 -4.570 5.143 1.00 93.62 85 MET A O 1
ATOM 693 N N . THR A 1 86 ? -14.352 -5.944 6.878 1.00 92.19 86 THR A N 1
ATOM 694 C CA . THR A 1 86 ? -15.030 -4.972 7.738 1.00 92.19 86 THR A CA 1
ATOM 695 C C . THR A 1 86 ? -14.210 -4.733 8.994 1.00 92.19 86 THR A C 1
ATOM 697 O O . THR A 1 86 ? -13.489 -5.628 9.448 1.00 92.19 86 THR A O 1
ATOM 700 N N . ARG A 1 87 ? -14.325 -3.533 9.564 1.00 90.69 87 ARG A N 1
ATOM 701 C CA . ARG A 1 87 ? -13.719 -3.207 10.858 1.00 90.69 87 ARG A CA 1
ATOM 702 C C . ARG A 1 87 ? -1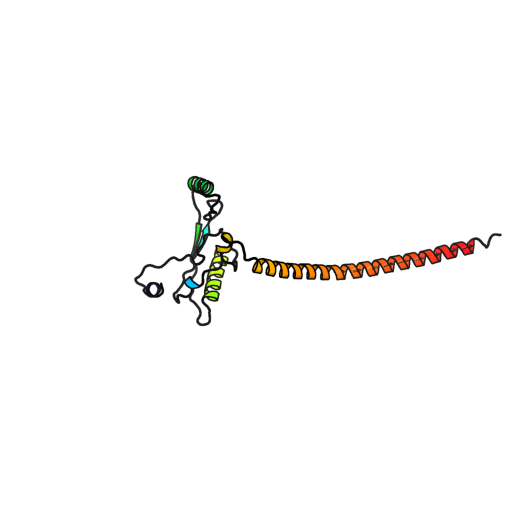4.398 -4.010 11.967 1.00 90.69 87 ARG A C 1
ATOM 704 O O . ARG A 1 87 ? -15.629 -4.070 12.006 1.00 90.69 87 ARG A O 1
ATOM 711 N N . LEU A 1 88 ? -13.610 -4.618 12.848 1.00 90.38 88 LEU A N 1
ATOM 712 C CA . LEU A 1 88 ? -14.139 -5.333 14.011 1.00 90.38 88 LEU A CA 1
ATOM 713 C C . LEU A 1 88 ? -14.603 -4.338 15.102 1.00 90.38 88 LEU A C 1
ATOM 715 O O . LEU A 1 88 ? -14.135 -3.196 15.125 1.00 90.38 88 LEU A O 1
ATOM 719 N N . PRO A 1 89 ? -15.535 -4.721 15.997 1.00 86.38 89 PRO A N 1
ATOM 720 C CA . PRO A 1 89 ? -16.096 -3.811 17.006 1.00 86.38 89 PRO A CA 1
ATOM 721 C C . PRO A 1 89 ? -15.062 -3.224 17.980 1.00 86.38 89 PRO A C 1
ATOM 723 O O . PRO A 1 89 ? -15.224 -2.097 18.443 1.00 86.38 89 PRO A O 1
ATOM 726 N N . ASP A 1 90 ? -14.008 -3.979 18.272 1.00 89.06 90 ASP A N 1
ATOM 727 C CA . ASP A 1 90 ? -12.910 -3.679 19.194 1.00 89.06 90 ASP A CA 1
ATOM 728 C C . ASP A 1 90 ? -11.642 -3.152 18.495 1.00 89.06 90 ASP A C 1
ATOM 730 O O . ASP A 1 90 ? -10.668 -2.798 19.154 1.00 89.06 90 ASP A O 1
ATOM 734 N N . GLU A 1 91 ? -11.655 -3.046 17.166 1.00 90.94 91 GLU A N 1
AT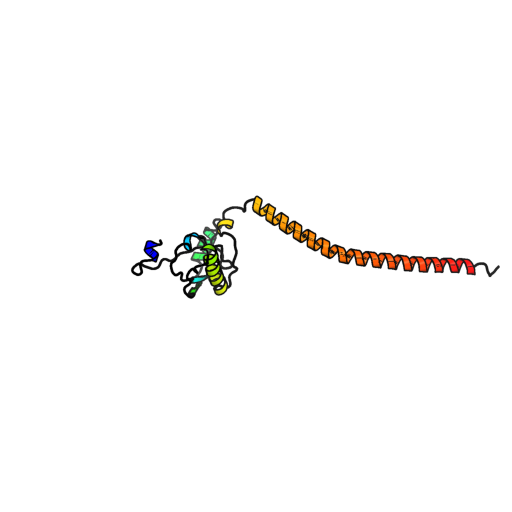OM 735 C CA . GLU A 1 91 ? -10.483 -2.704 16.358 1.00 90.94 91 GLU A CA 1
ATOM 736 C C . GLU A 1 91 ? -10.426 -1.198 16.032 1.00 90.94 91 GLU A C 1
ATOM 738 O O . GLU A 1 91 ? -11.400 -0.586 15.561 1.00 90.94 91 GLU A O 1
ATOM 743 N N . SER A 1 92 ? -9.257 -0.583 16.252 1.00 91.94 92 SER A N 1
ATOM 744 C CA . SER A 1 92 ? -8.979 0.799 15.841 1.00 91.94 92 SER A CA 1
ATOM 745 C C . SER A 1 92 ? -8.871 0.905 14.317 1.00 91.94 92 SER A C 1
ATOM 747 O O . SER A 1 92 ? -8.455 -0.033 13.643 1.00 91.94 92 SER A O 1
ATOM 749 N N . SER A 1 93 ? -9.155 2.077 13.738 1.00 89.31 93 SER A N 1
ATOM 750 C CA . SER A 1 93 ? -8.937 2.311 12.297 1.00 89.31 93 SER A CA 1
ATOM 751 C C . SER A 1 93 ? -7.485 2.077 11.863 1.00 89.31 93 SER A C 1
ATOM 753 O O . SER A 1 93 ? -7.243 1.737 10.708 1.00 89.31 93 SER A O 1
ATOM 755 N N . ILE A 1 94 ? -6.521 2.248 12.775 1.00 90.75 94 ILE A N 1
ATOM 756 C CA . ILE A 1 94 ? -5.102 1.980 12.505 1.00 90.75 94 ILE A CA 1
ATOM 757 C C . ILE A 1 94 ? -4.869 0.470 12.401 1.00 90.75 94 ILE A C 1
ATOM 759 O O . ILE A 1 94 ? -4.298 0.015 11.411 1.00 90.75 94 ILE A O 1
ATOM 763 N N . ASP A 1 95 ? -5.374 -0.303 13.358 1.00 92.31 95 ASP A N 1
ATOM 764 C CA . ASP A 1 95 ? -5.227 -1.762 13.374 1.00 92.31 95 ASP A CA 1
ATOM 765 C C . ASP A 1 95 ? -5.936 -2.396 12.174 1.00 92.31 95 ASP A C 1
ATOM 767 O O . ASP A 1 95 ? -5.356 -3.228 11.475 1.00 92.31 95 ASP A O 1
ATOM 771 N N . PHE A 1 96 ? -7.126 -1.888 11.839 1.00 93.44 96 PHE A N 1
ATOM 772 C CA . PHE A 1 96 ? -7.852 -2.296 10.641 1.00 93.44 96 PHE A CA 1
ATOM 773 C C . PHE A 1 96 ? -7.055 -2.020 9.365 1.00 93.44 96 PHE A C 1
ATOM 775 O O . PHE A 1 96 ? -6.930 -2.895 8.505 1.00 93.44 96 PHE A O 1
ATOM 782 N N . SER A 1 97 ? -6.462 -0.827 9.250 1.00 92.50 97 SER A N 1
ATOM 783 C CA . SER A 1 97 ? -5.613 -0.497 8.104 1.00 92.50 97 SER A CA 1
ATOM 784 C C . SER A 1 97 ? -4.389 -1.413 8.012 1.00 92.50 97 SER A C 1
ATOM 786 O O . SER A 1 97 ? -4.040 -1.841 6.915 1.00 92.50 97 SER A O 1
ATOM 788 N N . SER A 1 98 ? -3.791 -1.772 9.153 1.00 92.75 98 SER A N 1
ATOM 789 C CA . SER A 1 98 ? -2.652 -2.691 9.245 1.00 92.75 98 SER A CA 1
ATOM 790 C C . SER A 1 98 ? -3.035 -4.101 8.793 1.00 92.75 98 SER A C 1
ATOM 792 O O . SER A 1 98 ? -2.337 -4.717 7.993 1.00 92.75 98 SER A O 1
ATOM 794 N N . ARG A 1 99 ? -4.209 -4.591 9.203 1.00 94.38 99 ARG A N 1
ATOM 795 C CA . ARG A 1 99 ? -4.733 -5.894 8.780 1.00 94.38 99 ARG A CA 1
ATOM 796 C C . ARG A 1 99 ? -5.013 -5.956 7.280 1.00 94.38 99 ARG A C 1
ATOM 798 O O . ARG A 1 99 ? -4.615 -6.916 6.622 1.00 94.38 99 ARG A O 1
ATOM 805 N N . VAL A 1 100 ? -5.669 -4.933 6.727 1.00 94.12 100 VAL A N 1
ATOM 806 C CA . VAL A 1 100 ? -5.938 -4.845 5.279 1.00 94.12 100 VAL A CA 1
ATOM 807 C C . VAL A 1 100 ? -4.629 -4.771 4.495 1.00 94.12 100 VAL A C 1
ATOM 809 O O . VAL A 1 100 ? -4.465 -5.454 3.484 1.00 94.12 100 VAL A O 1
ATOM 812 N N . LYS A 1 101 ? -3.677 -3.976 4.983 1.00 93.81 101 LYS A N 1
ATOM 813 C CA . LYS A 1 101 ? -2.345 -3.850 4.401 1.00 93.81 101 LYS A CA 1
ATOM 814 C C . LYS A 1 101 ? -1.594 -5.179 4.396 1.00 93.81 101 LYS A C 1
ATOM 816 O O . LYS A 1 101 ? -1.091 -5.575 3.349 1.00 93.81 101 LYS A O 1
ATOM 821 N N . SER A 1 102 ? -1.565 -5.877 5.527 1.00 94.44 102 SER A N 1
ATOM 822 C CA . SER A 1 102 ? -0.903 -7.174 5.666 1.00 94.44 102 SER A CA 1
ATOM 823 C C . SER A 1 102 ? -1.494 -8.208 4.702 1.00 94.44 102 SER A C 1
ATOM 825 O O . SER A 1 102 ? -0.753 -8.928 4.036 1.00 94.44 102 SER A O 1
ATOM 827 N N . ALA A 1 103 ? -2.819 -8.216 4.522 1.00 94.94 103 ALA A N 1
ATOM 828 C CA . ALA A 1 103 ? -3.479 -9.089 3.554 1.00 94.94 103 ALA A CA 1
ATOM 829 C C . ALA A 1 103 ? -3.068 -8.787 2.100 1.00 94.94 103 ALA A C 1
ATOM 831 O O . ALA A 1 103 ? -2.783 -9.710 1.335 1.00 94.94 103 ALA A O 1
ATOM 832 N N . ILE A 1 104 ? -2.987 -7.506 1.725 1.00 94.50 104 ILE A N 1
ATOM 833 C CA . ILE A 1 104 ? -2.516 -7.077 0.397 1.00 94.50 104 ILE A CA 1
ATOM 834 C C . ILE A 1 104 ? -1.041 -7.452 0.193 1.00 94.50 104 ILE A C 1
ATOM 836 O O . ILE A 1 104 ? -0.683 -7.990 -0.855 1.00 94.50 104 ILE A O 1
ATOM 840 N N . ALA A 1 105 ? -0.193 -7.194 1.191 1.00 93.94 105 ALA A N 1
ATOM 841 C CA . ALA A 1 105 ? 1.235 -7.490 1.147 1.00 93.94 105 ALA A CA 1
ATOM 842 C C . ALA A 1 105 ? 1.493 -8.997 1.007 1.00 93.94 105 ALA A C 1
ATOM 844 O O . ALA A 1 105 ? 2.279 -9.408 0.154 1.00 93.94 105 ALA A O 1
ATOM 845 N N . HIS A 1 106 ? 0.764 -9.816 1.770 1.00 94.50 106 HIS A N 1
ATOM 846 C CA . HIS A 1 106 ? 0.818 -11.272 1.684 1.00 94.50 106 HIS A CA 1
ATOM 847 C C . HIS A 1 106 ? 0.395 -11.774 0.298 1.00 94.50 106 HIS A C 1
ATOM 849 O O . HIS A 1 106 ? 1.103 -12.578 -0.304 1.00 94.50 106 HIS A O 1
ATOM 855 N N . GLN A 1 107 ? -0.718 -11.270 -0.248 1.00 93.88 107 GLN A N 1
ATOM 856 C CA . GLN A 1 107 ? -1.196 -11.688 -1.569 1.00 93.88 107 GLN A CA 1
ATOM 857 C C . GLN A 1 107 ? -0.237 -11.286 -2.700 1.00 93.88 107 GLN A C 1
ATOM 859 O O . GLN A 1 107 ? -0.009 -12.066 -3.620 1.00 93.88 107 GLN A O 1
ATOM 864 N N . GLY A 1 108 ? 0.334 -10.079 -2.639 1.00 90.00 108 GLY A N 1
ATOM 865 C CA . GLY A 1 108 ? 1.270 -9.579 -3.649 1.00 90.00 108 GLY A CA 1
ATOM 866 C C . GLY A 1 108 ? 2.722 -10.034 -3.462 1.00 90.00 108 GLY A C 1
ATOM 867 O O . GLY A 1 108 ? 3.575 -9.714 -4.297 1.00 90.00 108 GLY A O 1
ATOM 868 N N . GLY A 1 109 ? 3.041 -10.745 -2.377 1.00 91.56 109 GLY A N 1
ATOM 869 C CA . GLY A 1 109 ? 4.416 -11.103 -2.020 1.00 91.56 109 GLY A CA 1
ATOM 870 C C . GLY A 1 109 ? 5.319 -9.873 -1.875 1.00 91.56 109 GLY A C 1
ATOM 871 O O . GLY A 1 109 ? 6.424 -9.852 -2.417 1.00 91.56 109 GLY A O 1
ATOM 872 N N . MET A 1 110 ? 4.805 -8.820 -1.239 1.00 90.38 110 MET A N 1
ATOM 873 C CA . MET A 1 110 ? 5.506 -7.561 -0.971 1.00 90.38 110 MET A CA 1
ATOM 874 C C . MET A 1 110 ? 5.835 -7.453 0.519 1.00 90.38 110 MET A C 1
ATOM 876 O O . MET A 1 110 ? 5.165 -8.058 1.355 1.00 90.38 110 MET A O 1
ATOM 880 N N . VAL A 1 111 ? 6.844 -6.655 0.866 1.00 91.00 111 VAL A N 1
ATOM 881 C CA . VAL A 1 111 ? 7.209 -6.432 2.272 1.00 91.00 111 VAL A CA 1
ATOM 882 C C . VAL A 1 111 ? 6.303 -5.366 2.887 1.00 91.00 111 VAL A C 1
ATOM 884 O O . VAL A 1 111 ? 6.200 -4.249 2.376 1.00 91.00 111 VAL A O 1
ATOM 887 N N . ASP A 1 112 ? 5.658 -5.706 3.999 1.00 91.56 112 ASP A N 1
ATOM 888 C CA . ASP A 1 112 ? 4.889 -4.772 4.820 1.00 91.56 112 ASP A CA 1
ATOM 889 C C . ASP A 1 112 ? 5.847 -3.889 5.637 1.00 91.56 112 ASP A C 1
ATOM 891 O O . ASP A 1 112 ? 6.591 -4.393 6.480 1.00 91.56 112 ASP A O 1
ATOM 895 N N . VAL A 1 113 ? 5.854 -2.575 5.376 1.00 89.69 113 VAL A N 1
ATOM 896 C CA . VAL A 1 113 ? 6.775 -1.639 6.044 1.00 89.69 113 VAL A CA 1
ATOM 897 C C . VAL A 1 113 ? 6.051 -0.564 6.864 1.00 89.69 113 VAL A C 1
ATOM 899 O O . VAL A 1 113 ? 5.167 0.114 6.339 1.00 89.69 113 VAL A O 1
ATOM 902 N N . PRO A 1 114 ? 6.395 -0.338 8.146 1.00 86.44 114 PRO A N 1
ATOM 903 C CA . PRO A 1 114 ? 5.599 0.507 9.045 1.00 86.44 114 PRO A CA 1
ATOM 904 C C . PRO A 1 114 ? 5.754 2.019 8.816 1.00 86.44 114 PRO A C 1
ATOM 906 O O . PRO A 1 114 ? 5.108 2.802 9.509 1.00 86.44 114 PRO A O 1
ATOM 909 N N . TRP A 1 115 ? 6.607 2.454 7.886 1.00 81.94 115 TRP A N 1
ATOM 910 C CA . TRP A 1 115 ? 6.881 3.870 7.647 1.00 81.94 115 TRP A CA 1
ATOM 911 C C . TRP A 1 115 ? 6.024 4.474 6.528 1.00 81.94 115 TRP A C 1
ATOM 913 O O . TRP A 1 115 ? 5.449 3.785 5.683 1.00 81.94 115 TRP A O 1
ATOM 923 N N . ASP A 1 116 ? 5.954 5.804 6.535 1.00 81.50 116 ASP A N 1
ATOM 924 C CA . ASP A 1 116 ? 5.209 6.597 5.562 1.00 81.50 116 ASP A CA 1
ATOM 925 C C . ASP A 1 116 ? 5.948 6.669 4.216 1.00 81.50 116 ASP A C 1
ATOM 927 O O . ASP A 1 116 ? 7.154 6.924 4.160 1.00 81.50 116 ASP A O 1
ATOM 931 N N . GLY A 1 117 ? 5.211 6.539 3.115 1.00 75.31 117 GLY A N 1
ATOM 932 C CA . GLY A 1 117 ? 5.756 6.656 1.765 1.00 75.31 117 GLY A CA 1
ATOM 933 C C . GLY A 1 117 ? 6.285 8.057 1.426 1.00 75.31 117 GLY A C 1
ATOM 934 O O . GLY A 1 117 ? 7.054 8.209 0.479 1.00 75.31 117 GLY A O 1
ATOM 935 N N . PHE A 1 118 ? 5.946 9.088 2.213 1.00 73.62 118 PHE A N 1
ATOM 936 C CA . PHE A 1 118 ? 6.514 10.441 2.085 1.00 73.62 118 PHE A CA 1
ATOM 937 C C . PHE A 1 118 ? 7.949 10.583 2.608 1.00 73.62 118 PHE A C 1
ATOM 939 O O . PHE A 1 118 ? 8.579 11.613 2.350 1.00 73.62 118 PHE A O 1
ATOM 946 N N . LEU A 1 119 ? 8.500 9.566 3.280 1.00 70.75 119 LEU A N 1
ATOM 947 C CA . LEU A 1 119 ? 9.894 9.575 3.737 1.00 70.75 119 LEU A CA 1
ATOM 948 C C . LEU A 1 119 ? 10.895 9.661 2.571 1.00 70.75 119 LEU A C 1
ATOM 950 O O . LEU A 1 119 ? 12.040 10.054 2.763 1.00 70.75 119 LEU A O 1
ATOM 954 N N . LYS A 1 120 ? 10.448 9.359 1.345 1.00 66.62 120 LYS A N 1
ATOM 955 C CA . LYS A 1 120 ? 11.226 9.586 0.123 1.00 66.62 120 LYS A CA 1
ATOM 956 C C . LYS A 1 120 ? 11.439 11.072 -0.182 1.00 66.62 120 LYS A C 1
ATOM 958 O O . LYS A 1 120 ? 12.496 11.448 -0.663 1.00 66.62 120 LYS A O 1
ATOM 963 N N . ALA A 1 121 ? 10.449 11.924 0.092 1.00 67.88 121 ALA A N 1
ATOM 964 C CA . ALA A 1 121 ? 10.449 13.328 -0.328 1.00 67.88 121 ALA A CA 1
ATOM 965 C C . ALA A 1 121 ? 11.098 14.273 0.692 1.00 67.88 121 ALA A C 1
ATOM 967 O O . ALA A 1 121 ? 11.546 15.359 0.330 1.00 67.88 121 ALA A O 1
ATOM 968 N N . LYS A 1 122 ? 11.115 13.892 1.973 1.00 73.12 122 LYS A N 1
ATOM 969 C CA . LYS A 1 122 ? 11.707 14.692 3.048 1.00 73.12 122 LYS A CA 1
ATOM 970 C C . LYS A 1 122 ? 12.720 13.849 3.809 1.00 73.12 122 LYS A C 1
ATOM 972 O O . LYS A 1 122 ? 12.389 12.719 4.165 1.00 73.12 122 LYS A O 1
ATOM 977 N N . PRO A 1 123 ? 13.912 14.391 4.110 1.00 73.44 123 PRO A N 1
ATOM 978 C CA . PRO A 1 123 ? 14.873 13.677 4.929 1.00 73.44 123 PRO A CA 1
ATOM 979 C C . PRO A 1 123 ? 14.257 13.342 6.289 1.00 73.44 123 PRO A C 1
ATOM 981 O O . PRO A 1 123 ? 13.480 14.119 6.855 1.00 73.44 123 PRO A O 1
ATOM 984 N N . VAL A 1 124 ? 14.621 12.171 6.809 1.00 80.50 124 VAL A N 1
ATOM 985 C CA . VAL A 1 124 ? 14.225 11.734 8.148 1.00 80.50 124 VAL A CA 1
ATOM 986 C C . VAL A 1 124 ? 14.675 12.783 9.163 1.00 80.50 124 VAL A C 1
ATOM 988 O O . VAL A 1 124 ? 15.805 13.273 9.096 1.00 80.50 124 VAL A O 1
ATOM 991 N N . LYS A 1 125 ? 13.802 13.114 10.119 1.00 82.81 125 LYS A N 1
ATOM 992 C CA . LYS A 1 125 ? 14.133 14.024 11.221 1.00 82.81 125 LYS A CA 1
ATOM 993 C C . LYS A 1 125 ? 15.397 13.546 11.944 1.00 82.81 125 LYS A C 1
ATOM 995 O O . LYS A 1 125 ? 15.539 12.357 12.233 1.00 82.81 125 LYS A O 1
ATOM 1000 N N . GLU A 1 126 ? 16.286 14.476 12.284 1.00 83.75 126 GLU A N 1
ATOM 1001 C CA . GLU A 1 126 ? 17.563 14.149 12.933 1.00 83.75 126 GLU A CA 1
ATOM 1002 C C . GLU A 1 126 ? 17.392 13.416 14.270 1.00 83.75 126 GLU A C 1
ATOM 1004 O O . GLU A 1 126 ? 18.185 12.536 14.590 1.00 83.75 126 GLU A O 1
ATOM 1009 N N . GLU A 1 127 ? 16.335 13.727 15.023 1.00 85.88 127 GLU A N 1
ATOM 1010 C CA . GLU A 1 127 ? 16.004 13.064 16.292 1.00 85.88 127 GLU A CA 1
ATOM 1011 C C . GLU A 1 127 ? 15.828 11.550 16.123 1.00 85.88 127 GLU A C 1
ATOM 1013 O O . GLU A 1 127 ? 16.403 10.767 16.876 1.00 85.88 127 GLU A O 1
ATOM 1018 N N . TRP A 1 128 ? 15.101 11.138 15.082 1.00 82.69 128 TRP A N 1
ATOM 1019 C CA . TRP A 1 128 ? 14.812 9.733 14.789 1.00 82.69 128 TRP A CA 1
ATOM 1020 C C . TRP A 1 128 ? 16.075 9.000 14.340 1.00 82.69 128 TRP A C 1
ATOM 1022 O O . TRP A 1 128 ? 16.320 7.865 14.741 1.00 82.69 128 TRP A O 1
ATOM 1032 N N . ARG A 1 129 ? 16.932 9.674 13.560 1.00 84.31 129 ARG A N 1
ATOM 1033 C CA . ARG A 1 129 ? 18.249 9.138 13.190 1.00 84.31 129 ARG A CA 1
ATOM 1034 C C . ARG A 1 129 ? 19.128 8.904 14.416 1.00 84.31 129 ARG A C 1
ATOM 1036 O O . ARG A 1 129 ? 19.746 7.848 14.504 1.00 84.31 129 ARG A O 1
ATOM 1043 N N . LYS A 1 130 ? 19.182 9.860 15.350 1.00 89.75 130 LYS A N 1
ATOM 1044 C CA . LYS A 1 130 ? 19.982 9.741 16.580 1.00 89.75 130 LYS A CA 1
ATOM 1045 C C . LYS A 1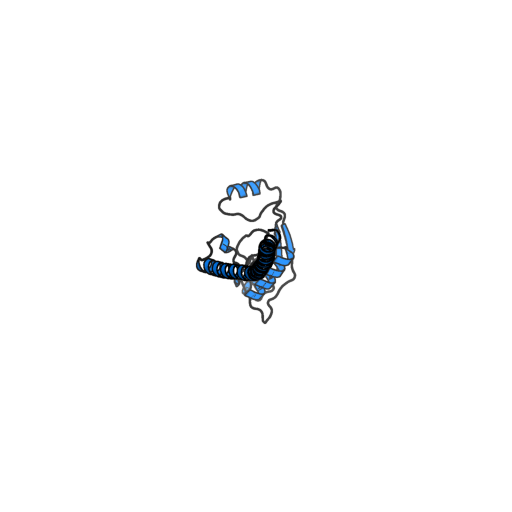 130 ? 19.483 8.613 17.481 1.00 89.75 130 LYS A C 1
ATOM 1047 O O . LYS A 1 130 ? 20.300 7.857 17.993 1.00 89.75 130 LYS A O 1
ATOM 1052 N N . GLN A 1 131 ? 18.166 8.467 17.632 1.00 88.75 131 GLN A N 1
ATOM 1053 C CA . GLN A 1 131 ? 17.574 7.353 18.380 1.00 88.75 131 GLN A CA 1
ATOM 1054 C C . GLN A 1 131 ? 17.974 6.006 17.771 1.00 88.75 131 GLN A C 1
ATOM 1056 O O . GLN A 1 131 ? 18.530 5.165 18.474 1.00 88.75 131 GLN A O 1
ATOM 1061 N N . GLN A 1 132 ? 17.814 5.840 16.455 1.00 87.38 132 GLN A N 1
ATOM 1062 C CA . GLN A 1 132 ? 18.190 4.596 15.783 1.00 87.38 132 GLN A CA 1
ATOM 1063 C C . GLN A 1 132 ? 19.693 4.301 15.905 1.00 87.38 132 GLN A C 1
ATOM 1065 O O . GLN A 1 132 ? 20.082 3.169 16.167 1.00 87.38 132 GLN A O 1
ATOM 1070 N N . GLN A 1 133 ? 20.546 5.323 15.769 1.00 90.12 133 GLN A N 1
ATOM 1071 C CA . GLN A 1 133 ? 21.992 5.194 15.983 1.00 90.12 133 GLN A CA 1
ATOM 1072 C C . GLN A 1 133 ? 22.331 4.760 17.412 1.00 90.12 133 GLN A C 1
ATOM 1074 O O . GLN A 1 133 ? 23.243 3.960 17.591 1.00 90.12 133 GLN A O 1
ATOM 1079 N N . SER A 1 134 ? 21.605 5.262 18.416 1.00 90.81 134 SER A N 1
ATOM 1080 C CA . SER A 1 134 ? 21.821 4.868 19.810 1.00 90.81 134 SER A CA 1
ATOM 1081 C C . SER A 1 134 ? 21.426 3.415 20.078 1.00 90.81 134 SER A C 1
ATOM 1083 O O . SER A 1 134 ? 22.167 2.719 20.760 1.00 90.81 134 SER A O 1
ATOM 1085 N N . GLU A 1 135 ? 20.329 2.929 19.491 1.00 90.44 135 GLU A N 1
ATOM 1086 C CA . GLU A 1 135 ? 19.915 1.523 19.602 1.00 90.44 135 GLU A CA 1
ATOM 1087 C C . GLU A 1 135 ? 20.905 0.588 18.893 1.00 90.44 135 GLU A C 1
ATOM 1089 O O . GLU A 1 135 ? 21.369 -0.385 19.481 1.00 90.44 135 GLU A O 1
ATOM 1094 N N . PHE A 1 136 ? 21.338 0.931 17.674 1.00 91.88 136 PHE A N 1
ATOM 1095 C CA . PHE A 1 136 ? 22.385 0.170 16.979 1.00 91.88 136 PHE A CA 1
ATOM 1096 C C . PHE A 1 136 ? 23.707 0.144 17.753 1.00 91.88 136 PHE A C 1
ATOM 1098 O O . PHE A 1 136 ? 24.377 -0.886 17.789 1.00 91.88 136 PHE A O 1
ATOM 1105 N N . ALA A 1 137 ? 24.090 1.262 18.375 1.00 92.19 137 ALA A N 1
ATOM 1106 C CA . ALA A 1 137 ? 25.301 1.326 19.184 1.00 92.19 137 ALA A CA 1
ATOM 1107 C C . ALA A 1 137 ? 25.223 0.412 20.418 1.00 92.19 137 ALA A C 1
ATOM 1109 O O . ALA A 1 137 ? 26.237 -0.191 20.760 1.00 92.19 137 ALA A O 1
ATOM 1110 N N . LYS A 1 138 ? 24.045 0.278 21.049 1.00 92.56 138 LYS A N 1
ATOM 1111 C CA . LYS A 1 138 ? 23.826 -0.665 22.160 1.00 92.56 138 LYS A CA 1
ATOM 1112 C C . LYS A 1 138 ? 23.998 -2.111 21.702 1.00 92.56 138 LYS A C 1
ATOM 1114 O O . LYS A 1 138 ? 24.819 -2.815 22.273 1.00 92.56 138 LYS A O 1
ATOM 1119 N N . HIS A 1 139 ? 23.325 -2.516 20.623 1.00 90.50 139 HIS A N 1
ATOM 1120 C CA . HIS A 1 139 ? 23.433 -3.890 20.111 1.00 90.50 139 HIS A CA 1
ATOM 1121 C C . HIS A 1 139 ? 24.872 -4.252 19.705 1.00 90.50 139 HIS A C 1
ATOM 1123 O O . HIS A 1 139 ? 25.343 -5.345 19.997 1.00 90.50 139 HIS A O 1
ATOM 1129 N N . LEU A 1 140 ? 25.612 -3.318 19.096 1.00 90.19 140 LEU A N 1
ATOM 1130 C CA . LEU A 1 140 ? 27.014 -3.548 18.731 1.00 90.19 140 LEU A CA 1
ATOM 1131 C C . LEU A 1 140 ? 27.936 -3.681 19.957 1.00 90.19 140 LEU A C 1
ATOM 1133 O O . LEU A 1 140 ? 28.971 -4.341 19.886 1.00 90.19 140 LEU A O 1
ATOM 1137 N N . GLN A 1 141 ? 27.610 -3.014 21.067 1.00 86.38 141 GLN A N 1
ATOM 1138 C CA . GLN A 1 141 ? 28.343 -3.166 22.326 1.00 86.38 141 GLN A CA 1
ATOM 1139 C C . GLN A 1 141 ? 28.029 -4.508 22.992 1.00 86.38 141 GLN A C 1
ATOM 1141 O O . GLN A 1 141 ? 28.955 -5.150 23.477 1.00 86.38 141 GLN A O 1
ATOM 1146 N N . GLU A 1 142 ? 26.769 -4.944 22.954 1.00 78.31 142 GLU A N 1
ATOM 1147 C CA . GLU A 1 142 ? 26.318 -6.235 23.486 1.00 78.31 142 GLU A CA 1
ATOM 1148 C C . GLU A 1 142 ? 26.975 -7.423 22.758 1.00 78.31 142 GLU A C 1
ATOM 1150 O O . GLU A 1 142 ? 27.506 -8.322 23.416 1.00 78.31 142 GLU A O 1
ATOM 1155 N N . GLU A 1 143 ? 27.050 -7.390 21.421 1.00 74.31 143 GLU A N 1
ATOM 1156 C CA . GLU A 1 143 ? 27.768 -8.413 20.641 1.00 74.31 143 GLU A CA 1
ATOM 1157 C C . GLU A 1 143 ? 29.258 -8.470 21.014 1.00 74.31 143 GLU A C 1
ATOM 1159 O O . GLU A 1 143 ? 29.797 -9.547 21.273 1.00 74.31 143 GLU A O 1
ATOM 1164 N N . LYS A 1 144 ? 29.916 -7.313 21.164 1.00 71.56 144 LYS A N 1
ATOM 1165 C CA . LYS A 1 144 ? 31.331 -7.251 21.568 1.00 71.56 144 LYS A CA 1
ATOM 1166 C C . LYS A 1 144 ? 31.589 -7.774 22.978 1.00 71.56 144 LYS A C 1
ATOM 1168 O O . LYS A 1 144 ? 32.641 -8.361 23.209 1.00 71.56 144 LYS A O 1
ATOM 1173 N N . SER A 1 145 ? 30.670 -7.562 23.921 1.00 61.34 145 SER A N 1
ATOM 1174 C CA . SER A 1 145 ? 30.787 -8.155 25.259 1.00 61.34 145 SER A CA 1
ATOM 1175 C C . SER A 1 145 ? 30.623 -9.676 25.241 1.00 61.34 145 SER A C 1
ATOM 1177 O O . SER A 1 145 ? 31.321 -10.353 25.985 1.00 61.34 145 SER A O 1
ATOM 1179 N N . SER A 1 146 ? 29.780 -10.219 24.354 1.00 57.88 146 SER A N 1
ATOM 1180 C CA . SER A 1 146 ? 29.596 -11.672 24.221 1.00 57.88 146 SER A CA 1
ATOM 1181 C C . SER A 1 146 ? 30.767 -12.387 23.532 1.00 57.88 146 SER A C 1
ATOM 1183 O O . SER A 1 146 ? 31.066 -13.530 23.860 1.00 57.88 146 SER A O 1
ATOM 1185 N N . GLU A 1 147 ? 31.482 -11.710 22.628 1.00 55.34 147 GLU A N 1
ATOM 1186 C CA . GLU A 1 147 ? 32.730 -12.224 22.039 1.00 55.34 147 GLU A CA 1
ATOM 1187 C C . GLU A 1 147 ? 33.936 -12.064 22.985 1.00 55.34 147 GLU A C 1
ATOM 1189 O O . GLU A 1 147 ? 34.900 -12.827 22.908 1.00 55.34 147 GLU A O 1
ATOM 1194 N N . GLY A 1 148 ? 33.878 -11.093 23.904 1.00 51.00 148 GLY A N 1
ATOM 1195 C CA . GLY A 1 148 ? 34.921 -10.831 24.895 1.00 51.00 148 GLY A CA 1
ATOM 1196 C C . GLY A 1 148 ? 35.097 -11.961 25.912 1.00 51.00 148 GLY A C 1
ATOM 1197 O O . GLY A 1 148 ? 36.233 -12.350 26.175 1.00 51.00 148 GLY A O 1
ATOM 1198 N N . GLU A 1 149 ? 34.001 -12.542 26.413 1.00 47.69 149 GLU A N 1
ATOM 1199 C CA . GLU A 1 149 ? 34.046 -13.603 27.435 1.00 47.69 149 GLU A CA 1
ATOM 1200 C C . GLU A 1 149 ? 34.692 -14.904 26.919 1.00 47.69 149 GLU A C 1
ATOM 1202 O O . GLU A 1 149 ? 35.478 -15.519 27.636 1.00 47.69 149 GLU A O 1
ATOM 1207 N N . GLY A 1 150 ? 34.472 -15.279 25.651 1.00 44.88 150 GLY A N 1
ATOM 1208 C CA . GLY A 1 150 ? 35.132 -16.449 25.048 1.00 44.88 150 GLY A CA 1
ATOM 1209 C C . GLY A 1 150 ? 36.634 -16.254 24.801 1.00 44.88 150 GLY A C 1
ATOM 1210 O O . GLY A 1 150 ? 37.409 -17.204 24.862 1.00 44.88 150 GLY A O 1
ATOM 1211 N N . SER A 1 151 ? 37.067 -15.011 24.566 1.00 46.97 151 SER A N 1
ATOM 1212 C CA . SER A 1 151 ? 38.477 -14.688 24.303 1.00 46.97 151 SER A CA 1
ATOM 1213 C C . SER A 1 151 ? 39.319 -14.475 25.570 1.00 46.97 151 SER A C 1
ATOM 1215 O O . SER A 1 151 ? 40.546 -14.609 25.525 1.00 46.97 151 SER A O 1
ATOM 1217 N N . GLU A 1 152 ? 38.687 -14.144 26.702 1.00 48.84 152 GLU A N 1
ATOM 1218 C CA . GLU A 1 152 ? 39.365 -14.024 27.999 1.00 48.84 152 GLU A CA 1
ATOM 1219 C C . GLU A 1 152 ? 39.602 -15.393 28.655 1.00 48.84 152 GLU A C 1
ATOM 1221 O O . GLU A 1 152 ? 40.669 -15.598 29.243 1.00 48.84 152 GLU A O 1
ATOM 1226 N N . GLU A 1 153 ? 38.686 -16.358 28.494 1.00 46.22 153 GLU A N 1
ATOM 1227 C CA . GLU A 1 153 ? 38.907 -17.736 28.959 1.00 46.22 153 GLU A CA 1
ATOM 1228 C C . GLU A 1 153 ? 40.063 -18.411 28.202 1.00 46.22 153 GLU A C 1
ATOM 1230 O O . GLU A 1 153 ? 40.978 -18.924 28.856 1.00 46.22 153 GLU A O 1
ATOM 1235 N N . GLU A 1 154 ? 40.112 -18.308 26.865 1.00 50.44 154 GLU A N 1
ATOM 1236 C CA . GLU A 1 154 ? 41.199 -18.880 26.046 1.00 50.44 154 GLU A CA 1
ATOM 1237 C C . GLU A 1 154 ? 42.569 -18.260 26.367 1.00 50.44 154 GLU A C 1
ATOM 1239 O O . GLU A 1 154 ? 43.552 -18.987 26.530 1.00 50.44 154 GLU A O 1
ATOM 1244 N N . LYS A 1 155 ? 42.653 -16.935 26.566 1.00 52.06 155 LYS A N 1
ATOM 1245 C CA . LYS A 1 155 ? 43.914 -16.289 26.982 1.00 52.06 155 LYS A CA 1
ATOM 1246 C C . LYS A 1 155 ? 44.381 -16.735 28.364 1.00 52.06 155 LYS A C 1
ATOM 1248 O O . LYS A 1 155 ? 45.584 -16.864 28.586 1.00 52.06 155 LYS A O 1
ATOM 1253 N N . SER A 1 156 ? 43.454 -16.983 29.290 1.00 49.31 156 SER A N 1
ATOM 1254 C CA . SER A 1 156 ? 43.798 -17.415 30.648 1.00 49.31 156 SER A CA 1
ATOM 1255 C C . SER A 1 156 ? 44.294 -18.867 30.710 1.00 49.31 156 SER A C 1
ATOM 1257 O O . SER A 1 156 ? 45.105 -19.199 31.579 1.00 49.31 156 SER A O 1
ATOM 1259 N N . GLU A 1 157 ? 43.832 -19.738 29.806 1.00 53.97 157 GLU A N 1
ATOM 1260 C CA . GLU A 1 157 ? 44.321 -21.116 29.685 1.00 53.97 157 GLU A CA 1
ATOM 1261 C C . GLU A 1 157 ? 45.669 -21.180 28.959 1.00 53.97 157 GLU A C 1
ATOM 1263 O O . GLU A 1 157 ? 46.559 -21.923 29.383 1.00 53.97 157 GLU A O 1
ATOM 1268 N N . GLU A 1 158 ? 45.866 -20.354 27.929 1.00 54.16 158 GLU A N 1
ATOM 1269 C CA . GLU A 1 158 ? 47.112 -20.310 27.163 1.00 54.16 158 GLU A CA 1
ATOM 1270 C C . GLU A 1 158 ? 48.275 -19.729 27.994 1.00 54.16 158 GLU A C 1
ATOM 1272 O O . GLU A 1 158 ? 49.366 -20.304 28.016 1.00 54.16 158 GLU A O 1
ATOM 1277 N N . GLU A 1 159 ? 48.038 -18.682 28.798 1.00 56.09 159 GLU A N 1
ATOM 1278 C CA . GLU A 1 159 ? 49.045 -18.147 29.734 1.00 56.09 159 GLU A CA 1
ATOM 1279 C C . GLU A 1 159 ? 49.420 -19.142 30.845 1.00 56.09 159 GLU A C 1
ATOM 1281 O O . GLU A 1 159 ? 50.593 -19.239 31.223 1.00 56.09 159 GLU A O 1
ATOM 1286 N N . LYS A 1 160 ? 48.460 -19.931 31.352 1.00 56.94 160 LYS A N 1
ATOM 1287 C CA . LYS A 1 160 ? 48.748 -20.978 32.350 1.00 56.94 160 LYS A CA 1
ATOM 1288 C C . LYS A 1 160 ? 49.614 -22.089 31.766 1.00 56.94 160 LYS A C 1
ATOM 1290 O O . LYS A 1 160 ? 50.530 -22.543 32.447 1.00 56.94 160 LYS A O 1
ATOM 1295 N N . ASN A 1 161 ? 49.355 -22.491 30.521 1.00 57.91 161 ASN A N 1
ATOM 1296 C CA . ASN A 1 161 ? 50.063 -23.594 29.871 1.00 57.91 161 ASN A CA 1
ATOM 1297 C C . ASN A 1 161 ? 51.512 -23.222 29.495 1.00 57.91 161 ASN A C 1
ATOM 1299 O O . ASN A 1 161 ? 52.426 -24.040 29.603 1.00 57.91 161 ASN A O 1
ATOM 1303 N N . VAL A 1 162 ? 51.750 -21.961 29.116 1.00 63.03 162 VAL A N 1
ATOM 1304 C CA . VAL A 1 162 ? 53.103 -21.444 28.843 1.00 63.03 162 VAL A CA 1
ATOM 1305 C C . VAL A 1 162 ? 53.933 -21.345 30.130 1.00 63.03 162 VAL A C 1
ATOM 1307 O O . VAL A 1 162 ? 55.124 -21.662 30.120 1.00 63.03 162 VAL A O 1
ATOM 1310 N N . ASN A 1 163 ? 53.320 -20.981 31.262 1.00 62.50 163 ASN A N 1
ATOM 1311 C CA . ASN A 1 163 ? 54.033 -20.922 32.541 1.00 62.50 163 ASN A CA 1
ATOM 1312 C C . ASN A 1 163 ? 54.423 -22.310 33.075 1.00 62.50 163 ASN A C 1
ATOM 1314 O O . ASN A 1 163 ? 55.544 -22.475 33.556 1.00 62.50 163 ASN A O 1
ATOM 1318 N N . THR A 1 164 ? 53.561 -23.325 32.937 1.00 63.91 164 THR A N 1
ATOM 1319 C CA . THR A 1 164 ? 53.892 -24.709 33.331 1.00 63.91 164 THR A CA 1
ATOM 1320 C C . THR A 1 164 ? 54.996 -25.321 32.466 1.00 63.91 164 THR A C 1
ATOM 1322 O O . THR A 1 164 ? 55.843 -26.054 32.981 1.00 63.91 164 THR A O 1
ATOM 1325 N N . LEU A 1 165 ? 55.039 -25.003 31.168 1.00 58.38 165 LEU A N 1
ATOM 1326 C CA . LEU A 1 165 ? 56.128 -25.415 30.273 1.00 58.38 165 LEU A CA 1
ATOM 1327 C C . LEU A 1 165 ? 57.468 -24.768 30.662 1.00 58.38 165 LEU A C 1
ATOM 1329 O O . LEU A 1 165 ? 58.488 -25.457 30.708 1.00 58.38 165 LEU A O 1
ATOM 1333 N N . ASN A 1 166 ? 57.461 -23.482 31.019 1.00 60.59 166 ASN A N 1
ATOM 1334 C CA . ASN A 1 166 ? 58.669 -22.765 31.433 1.00 60.59 166 ASN A CA 1
ATOM 1335 C C . ASN A 1 166 ? 59.204 -23.230 32.800 1.00 60.59 166 ASN A C 1
ATOM 1337 O O . ASN A 1 166 ? 60.417 -23.372 32.958 1.00 60.59 166 ASN A O 1
ATOM 1341 N N . GLU A 1 167 ? 58.335 -23.527 33.775 1.00 60.62 167 GLU A N 1
ATOM 1342 C CA . GLU A 1 167 ? 58.767 -24.125 35.052 1.00 60.62 167 GLU A CA 1
ATOM 1343 C C . GLU A 1 167 ? 59.374 -25.519 34.852 1.00 60.62 167 GLU A C 1
ATOM 1345 O O . GLU A 1 167 ? 60.388 -25.847 35.469 1.00 60.62 167 GLU A O 1
ATOM 1350 N N . SER A 1 168 ? 58.811 -26.318 33.942 1.00 60.44 168 SER A N 1
ATOM 1351 C CA . SER A 1 168 ? 59.332 -27.652 33.621 1.00 60.44 168 SER A CA 1
ATOM 1352 C C . SER A 1 168 ? 60.740 -27.585 33.012 1.00 60.44 168 SER A C 1
ATOM 1354 O O . SER A 1 168 ? 61.612 -28.361 33.397 1.00 60.44 168 SER A O 1
ATOM 1356 N N . GLN A 1 169 ? 60.991 -26.612 32.128 1.00 58.38 169 GLN A N 1
ATOM 1357 C CA . GLN A 1 169 ? 62.301 -26.403 31.497 1.00 58.38 169 GLN A CA 1
ATOM 1358 C C . GLN A 1 169 ? 63.352 -25.817 32.457 1.00 58.38 169 GLN A C 1
ATOM 1360 O O . GLN A 1 169 ? 64.526 -26.178 32.376 1.00 58.38 169 GLN A O 1
ATOM 1365 N N . ALA A 1 170 ? 62.952 -24.969 33.412 1.00 58.06 170 ALA A N 1
ATOM 1366 C CA . ALA A 1 170 ? 63.861 -24.433 34.434 1.00 58.06 170 ALA A CA 1
ATOM 1367 C C . ALA A 1 170 ? 64.325 -25.503 35.445 1.00 58.06 170 ALA A C 1
ATOM 1369 O O . ALA A 1 170 ? 65.450 -25.454 35.955 1.00 58.06 170 ALA A O 1
ATOM 1370 N N . ILE A 1 171 ? 63.475 -26.499 35.721 1.00 59.09 171 ILE A N 1
ATOM 1371 C CA . ILE A 1 171 ? 63.829 -27.654 36.559 1.00 59.09 171 ILE A CA 1
ATOM 1372 C C . ILE A 1 171 ? 64.808 -28.584 35.826 1.00 59.09 171 ILE A C 1
ATOM 1374 O O . ILE A 1 171 ? 65.670 -29.188 36.467 1.00 59.09 171 ILE A O 1
ATOM 1378 N N . GLU A 1 172 ? 64.701 -28.692 34.500 1.00 57.50 172 GLU A N 1
ATOM 1379 C CA . GLU A 1 172 ? 65.581 -29.527 33.677 1.00 57.50 172 GLU A CA 1
ATOM 1380 C C . GLU A 1 172 ? 66.981 -28.904 33.535 1.00 57.50 172 GLU A C 1
ATOM 1382 O O . GLU A 1 172 ? 67.969 -29.586 33.797 1.00 57.50 172 GLU A O 1
ATOM 1387 N N . SER A 1 173 ? 67.087 -27.585 33.311 1.00 55.97 173 SER A N 1
ATOM 1388 C CA . SER A 1 173 ? 68.397 -26.909 33.244 1.00 55.97 173 SER A CA 1
ATOM 1389 C C . SER A 1 173 ? 69.149 -26.898 34.581 1.00 55.97 173 SER A C 1
ATOM 1391 O O . SER A 1 173 ? 70.371 -26.824 34.606 1.00 55.97 173 SER A O 1
ATOM 1393 N N . SER A 1 174 ? 68.432 -26.978 35.707 1.00 56.72 174 SER A N 1
ATOM 1394 C CA . SER A 1 174 ? 69.044 -27.034 37.043 1.00 56.72 174 SER A CA 1
ATOM 1395 C C . SER A 1 174 ? 69.567 -28.432 37.409 1.00 56.72 174 SER A C 1
ATOM 1397 O O . SER A 1 174 ? 70.269 -28.575 38.412 1.00 56.72 174 SER A O 1
ATOM 1399 N N . LYS A 1 175 ? 69.221 -29.475 36.638 1.00 55.91 175 LYS A N 1
ATOM 1400 C CA . LYS A 1 175 ? 69.749 -30.837 36.826 1.00 55.91 175 LYS A CA 1
ATOM 1401 C C . LYS A 1 175 ? 71.068 -31.063 36.086 1.00 55.91 175 LYS A C 1
ATOM 1403 O O . LYS A 1 175 ? 71.907 -31.786 36.618 1.00 55.91 175 LYS A O 1
ATOM 1408 N N . ASP A 1 176 ? 71.285 -30.389 34.959 1.00 50.50 176 ASP A N 1
ATOM 1409 C CA . ASP A 1 176 ? 72.525 -30.509 34.178 1.00 50.50 176 ASP A CA 1
ATOM 1410 C C . ASP A 1 176 ? 73.739 -29.884 34.899 1.00 50.50 176 ASP A C 1
ATOM 1412 O O . ASP A 1 176 ? 74.840 -30.433 34.861 1.00 50.50 176 ASP A O 1
ATOM 1416 N N . ASP A 1 177 ? 73.538 -28.824 35.692 1.00 53.25 177 ASP A N 1
ATOM 1417 C CA . ASP A 1 177 ? 74.603 -28.188 36.495 1.00 53.25 177 ASP A CA 1
ATOM 1418 C C . ASP A 1 177 ? 75.089 -29.038 37.694 1.00 53.25 177 ASP A C 1
ATOM 1420 O O . ASP A 1 177 ? 76.095 -28.715 38.340 1.00 53.25 177 ASP A O 1
ATOM 1424 N N . LEU A 1 178 ? 74.389 -30.130 38.025 1.00 53.34 178 LEU A N 1
ATOM 1425 C CA . LEU A 1 178 ? 74.764 -31.057 39.101 1.00 53.34 178 LEU A CA 1
ATOM 1426 C C . LEU A 1 178 ? 75.519 -32.296 38.595 1.00 53.34 178 LEU A C 1
ATOM 1428 O O . LEU A 1 178 ? 76.195 -32.946 39.400 1.00 53.34 178 LEU A O 1
ATOM 1432 N N . GLU A 1 179 ? 75.468 -32.606 37.296 1.00 53.28 179 GLU A N 1
ATOM 1433 C CA . GLU A 1 179 ? 76.207 -33.738 36.717 1.00 53.28 179 GLU A CA 1
ATOM 1434 C C . GLU A 1 179 ? 77.651 -33.374 36.321 1.00 53.28 179 GLU A C 1
ATOM 1436 O O . GLU A 1 179 ? 78.533 -34.229 36.400 1.00 53.28 179 GLU A O 1
ATOM 1441 N N . ASP A 1 180 ? 77.960 -32.092 36.090 1.00 52.22 180 ASP A N 1
ATOM 1442 C CA . ASP A 1 180 ? 79.301 -31.629 35.676 1.00 52.22 180 ASP A CA 1
ATOM 1443 C C . ASP A 1 180 ? 80.328 -31.463 36.827 1.00 52.22 180 ASP A C 1
ATOM 1445 O O . ASP A 1 180 ? 81.451 -30.990 36.639 1.00 52.22 180 ASP A O 1
ATOM 1449 N N . LYS A 1 181 ? 79.978 -31.875 38.056 1.00 54.31 181 LYS A N 1
ATOM 1450 C CA . LYS A 1 181 ? 80.889 -31.871 39.226 1.00 54.31 181 LYS A CA 1
ATOM 1451 C C . LYS A 1 181 ? 81.275 -33.253 39.753 1.00 54.31 181 LYS A C 1
ATOM 1453 O O . LYS A 1 181 ? 81.895 -33.333 40.814 1.00 54.31 181 LYS A O 1
ATOM 1458 N N . LYS A 1 182 ? 80.942 -34.333 39.039 1.00 52.59 182 LYS A N 1
ATOM 1459 C CA . LYS A 1 182 ? 81.336 -35.700 39.429 1.00 52.59 182 LYS A CA 1
ATOM 1460 C C . LYS A 1 182 ? 82.547 -36.280 38.699 1.00 52.59 182 LYS A C 1
ATOM 1462 O O . LYS A 1 182 ? 83.044 -37.297 39.167 1.00 52.59 182 LYS A O 1
ATOM 1467 N N . ASP A 1 183 ? 83.083 -35.600 37.686 1.00 50.94 183 ASP A N 1
ATOM 1468 C CA . ASP A 1 183 ? 84.307 -36.015 36.986 1.00 50.94 183 ASP A CA 1
ATOM 1469 C C . ASP A 1 183 ? 85.415 -34.943 37.064 1.00 50.94 183 ASP A C 1
ATOM 1471 O O . ASP A 1 183 ? 85.839 -34.363 36.062 1.00 50.94 183 ASP A O 1
ATOM 1475 N N . LYS A 1 184 ? 85.909 -34.681 38.285 1.00 40.16 184 LYS A N 1
ATOM 1476 C CA . LYS A 1 184 ? 87.300 -34.259 38.530 1.00 40.16 184 LYS A CA 1
ATOM 1477 C C . LYS A 1 184 ? 87.754 -34.492 39.967 1.00 40.16 184 LYS A C 1
ATOM 1479 O O . LYS A 1 184 ? 86.991 -34.138 40.891 1.00 40.16 184 LYS A O 1
#

Radius of gyration: 33.78 Å; chains: 1; bounding box: 114×51×66 Å

InterPro domains:
  IPR002123 Phospholipid/glycerol acyltransferase [PF01553] (11-47)
  IPR045252 Lysophosphatidylcholine acyltransferase LPCAT1-like [cd07991] (3-120)

pLDDT: mean 78.88, std 14.64, range [40.16, 95.31]

Foldseek 3Di:
DLVQLPDPVHDDDDDDQLPDDDWQAEDEQGHLVVQVRQHKDWQKAKGKDPVQHTPDDDDVCVVVNVVSVVPRPDIDMDMDTDDIDGADPPHHSRRSSLVSRVVNCVVSVHHYDHHRPCCVVDPDDVVVVVVVVVVVVVVVVVVVVVVVVVVVVVVVVVVVVVVVVVVVVVVVVVVVVVVVPPPD